Protein AF-A0A822DUZ5-F1 (afdb_monomer_lite)

Secondary structure (DSSP, 8-state):
----------STTPPPPPHHHHHHHHT-EE--TTT----EETTTHHHIIIII-TTSEEE-GGGGGT---EEEGGGHHHHHHH-HHHHHHHHHHHHHHHHHHHHHHHHHHHHHHHHHHHHHHHHHHHHHHHHHHHHHHHHHHHHHHHHHHHHHHHHHHHHHHHHHHHHHHHHHHHHHHHHHHHHHHHHHHHHHHHHHHHHHHHHHHHHT--

Radius of gyration: 66.81 Å; chains: 1; bounding box: 132×39×172 Å

pLDDT: mean 88.99, std 13.4, range [37.69, 98.69]

Sequence (210 aa):
MSICRRYIKSIKKCIPASRIITNMLDQIPVKCSTCEQTSLTRGNFNDHINKTCPNINIPCSASNIKCPWIGLRHEYETHLSTCKYEALRLVLTQLISDNEQLREVNQKLNSQHKKMNIHMQQVLAENQEFNLENQKLNLEIRKLNLDNKKLHIEKEQIYFQNQQLNDEIQEVRQENQWLILKQQQLTQMEQQIIRFNQLRNKTLSIQFMS

Structure (mmCIF, N/CA/C/O backbone):
data_AF-A0A822DUZ5-F1
#
_entry.id   AF-A0A822DUZ5-F1
#
loop_
_atom_site.group_PDB
_atom_site.id
_atom_site.type_symbol
_atom_site.label_atom_id
_atom_site.label_alt_id
_atom_site.label_comp_id
_atom_site.label_asym_id
_atom_site.label_entity_id
_atom_site.label_seq_id
_atom_site.pdbx_PDB_ins_code
_atom_site.Cartn_x
_atom_site.Cartn_y
_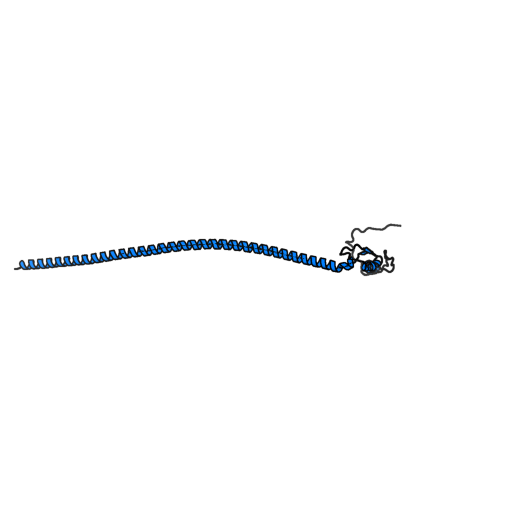atom_site.Cartn_z
_atom_site.occupancy
_atom_site.B_iso_or_equiv
_atom_site.auth_seq_id
_atom_site.auth_comp_id
_atom_site.auth_asym_id
_atom_site.auth_atom_id
_atom_site.pdbx_PDB_model_num
ATOM 1 N N . MET A 1 1 ? 74.624 -29.535 -50.197 1.00 38.22 1 MET A N 1
ATOM 2 C CA . MET A 1 1 ? 74.882 -28.491 -49.183 1.00 38.22 1 MET A CA 1
ATOM 3 C C . MET A 1 1 ? 73.709 -28.457 -48.226 1.00 38.22 1 MET A C 1
ATOM 5 O O . MET A 1 1 ? 72.565 -28.448 -48.659 1.00 38.22 1 MET A O 1
ATOM 9 N N . SER A 1 2 ? 74.021 -28.600 -46.948 1.00 37.69 2 SER A N 1
ATOM 10 C CA . SER A 1 2 ? 73.165 -29.107 -45.880 1.00 37.69 2 SER A CA 1
ATOM 11 C C . SER A 1 2 ? 72.064 -28.127 -45.470 1.00 37.69 2 SER A C 1
ATOM 13 O O . SER A 1 2 ? 72.317 -26.970 -45.148 1.00 37.69 2 SER A O 1
ATOM 15 N N . ILE A 1 3 ? 70.838 -28.644 -45.435 1.00 45.00 3 ILE A N 1
ATOM 16 C CA . ILE A 1 3 ? 69.632 -28.006 -44.909 1.00 45.00 3 ILE A CA 1
ATOM 17 C C . ILE A 1 3 ? 69.748 -27.952 -43.380 1.00 45.00 3 ILE A C 1
ATOM 19 O O . ILE A 1 3 ? 69.780 -28.992 -42.728 1.00 45.00 3 ILE A O 1
ATOM 23 N N . CYS A 1 4 ? 69.768 -26.755 -42.792 1.00 42.00 4 CYS A N 1
ATOM 24 C CA . CYS A 1 4 ? 69.575 -26.575 -41.353 1.00 42.00 4 CYS A CA 1
ATOM 25 C C . CYS A 1 4 ? 68.418 -25.601 -41.113 1.00 42.00 4 CYS A C 1
ATOM 27 O O . CYS A 1 4 ? 68.600 -24.390 -41.030 1.00 42.00 4 CYS A O 1
ATOM 29 N N . ARG A 1 5 ? 67.196 -26.136 -41.023 1.00 50.25 5 ARG A N 1
ATOM 30 C CA . ARG A 1 5 ? 66.012 -25.392 -40.577 1.00 50.25 5 ARG A CA 1
ATOM 31 C C . ARG A 1 5 ? 65.426 -26.119 -39.367 1.00 50.25 5 ARG A C 1
ATOM 33 O O . ARG A 1 5 ? 64.508 -26.923 -39.488 1.00 50.25 5 ARG A O 1
ATOM 40 N N . ARG A 1 6 ? 66.012 -25.883 -38.188 1.00 51.69 6 ARG A N 1
ATOM 41 C CA . ARG A 1 6 ? 65.479 -26.385 -36.912 1.00 51.69 6 ARG A CA 1
ATOM 42 C C . ARG A 1 6 ? 64.255 -25.552 -36.536 1.00 51.69 6 ARG A C 1
ATOM 44 O O . ARG A 1 6 ? 64.371 -24.382 -36.189 1.00 51.69 6 ARG A O 1
ATOM 51 N N . TYR A 1 7 ? 63.082 -26.161 -36.648 1.00 51.41 7 TYR A N 1
ATOM 52 C CA . TYR A 1 7 ? 61.804 -25.580 -36.253 1.00 51.41 7 TYR A CA 1
ATOM 53 C C . TYR A 1 7 ? 61.712 -25.521 -34.719 1.00 51.41 7 TYR A C 1
ATOM 55 O O . TYR A 1 7 ? 61.577 -26.554 -34.061 1.00 51.41 7 TYR A O 1
ATOM 63 N N . ILE A 1 8 ? 61.815 -24.322 -34.138 1.00 58.78 8 ILE A N 1
ATOM 64 C CA . ILE A 1 8 ? 61.647 -24.113 -32.694 1.00 58.78 8 ILE A CA 1
ATOM 65 C C . ILE A 1 8 ? 60.145 -24.097 -32.379 1.00 58.78 8 ILE A C 1
ATOM 67 O O . ILE A 1 8 ? 59.443 -23.124 -32.647 1.00 58.78 8 ILE A O 1
ATOM 71 N N . LYS A 1 9 ? 59.648 -25.192 -31.793 1.00 54.28 9 LYS A N 1
ATOM 72 C CA . LYS A 1 9 ? 58.335 -25.245 -31.139 1.00 54.28 9 LYS A CA 1
ATOM 73 C C . LYS A 1 9 ? 58.440 -24.495 -29.805 1.00 54.28 9 LYS A C 1
ATOM 75 O O . LYS A 1 9 ? 59.082 -24.994 -28.890 1.00 54.28 9 LYS A O 1
ATOM 80 N N . SER A 1 10 ? 57.762 -23.350 -29.691 1.00 51.66 10 SER A N 1
ATOM 81 C CA . SER A 1 10 ? 57.572 -22.529 -28.475 1.00 51.66 10 SER A CA 1
ATOM 82 C C . SER A 1 10 ? 58.597 -21.406 -28.229 1.00 51.66 10 SER A C 1
ATOM 84 O O . SER A 1 10 ? 59.716 -21.627 -27.783 1.00 51.66 10 SER A O 1
ATOM 86 N N . ILE A 1 11 ? 58.144 -20.163 -28.443 1.00 58.66 11 ILE A N 1
ATOM 87 C CA . ILE A 1 11 ? 58.872 -18.891 -28.235 1.00 58.66 11 ILE A CA 1
ATOM 88 C C . ILE A 1 11 ? 58.918 -18.483 -26.738 1.00 58.66 11 ILE A C 1
ATOM 90 O O . ILE A 1 11 ? 59.596 -17.535 -26.356 1.00 58.66 11 ILE A O 1
ATOM 94 N N . LYS A 1 12 ? 58.245 -19.221 -25.840 1.00 58.31 12 LYS A N 1
ATOM 95 C CA . LYS A 1 12 ? 58.036 -18.838 -24.424 1.00 58.31 12 LYS A CA 1
ATOM 96 C C . LYS A 1 12 ? 59.290 -18.877 -23.519 1.00 58.31 12 LYS A C 1
ATOM 98 O O . LYS A 1 12 ? 59.162 -18.643 -22.323 1.00 58.31 12 LYS A O 1
ATOM 103 N N . LYS A 1 13 ? 60.486 -19.173 -24.046 1.00 60.03 13 LYS A N 1
ATOM 104 C CA . LYS A 1 13 ? 61.757 -19.264 -23.287 1.00 60.03 13 LYS A CA 1
ATOM 105 C C . LYS A 1 13 ? 62.919 -18.466 -23.910 1.00 60.03 13 LYS A C 1
ATOM 107 O O . LYS A 1 13 ? 64.078 -18.824 -23.729 1.00 60.03 13 LYS A O 1
ATOM 112 N N . CYS A 1 14 ? 62.642 -17.396 -24.653 1.00 59.53 14 CYS A N 1
ATOM 113 C CA . CYS A 1 14 ? 63.696 -16.531 -25.193 1.00 59.53 14 CYS A CA 1
ATOM 114 C C . CYS A 1 14 ? 63.940 -15.322 -24.276 1.00 59.53 14 CYS A C 1
ATOM 116 O O . CYS A 1 14 ? 63.010 -14.577 -23.974 1.00 59.53 14 CYS A O 1
ATOM 118 N N . ILE A 1 15 ? 65.190 -15.121 -23.850 1.00 66.94 15 ILE A N 1
ATOM 119 C CA . ILE A 1 15 ? 65.638 -13.891 -23.177 1.00 66.94 15 ILE A CA 1
ATOM 120 C C . ILE A 1 15 ? 65.748 -12.792 -24.254 1.00 66.94 15 ILE A C 1
ATOM 122 O O . ILE A 1 15 ? 66.268 -13.089 -25.335 1.00 66.94 15 ILE A O 1
ATOM 126 N N . PRO A 1 16 ? 65.267 -11.554 -24.018 1.00 68.62 16 PRO A N 1
ATOM 127 C CA . PRO A 1 16 ? 65.395 -10.468 -24.987 1.00 68.62 16 PRO A CA 1
ATOM 128 C C . PRO A 1 16 ? 66.862 -10.241 -25.363 1.00 68.62 16 PRO A C 1
ATOM 130 O O . PRO A 1 16 ? 67.727 -10.182 -24.489 1.00 68.62 16 PRO A O 1
ATOM 133 N N . ALA A 1 17 ? 67.144 -10.118 -26.661 1.00 68.94 17 ALA A N 1
ATOM 134 C CA . ALA A 1 17 ? 68.487 -9.807 -27.135 1.00 68.94 17 ALA A CA 1
ATOM 135 C C . ALA A 1 17 ? 68.976 -8.475 -26.537 1.00 68.94 17 ALA A C 1
ATOM 137 O O . ALA A 1 17 ? 68.183 -7.564 -26.278 1.00 68.94 17 ALA A O 1
ATOM 138 N N . SER A 1 18 ? 70.288 -8.359 -26.306 1.00 81.00 18 SER A N 1
ATOM 139 C CA . SER A 1 18 ? 70.873 -7.117 -25.794 1.00 81.00 18 SER A CA 1
ATOM 140 C C . SER A 1 18 ? 70.577 -5.952 -26.747 1.00 81.00 18 SER A C 1
ATOM 142 O O . SER A 1 18 ? 70.484 -6.145 -27.959 1.00 81.00 18 SER A O 1
ATOM 144 N N . ARG A 1 19 ? 70.459 -4.724 -26.218 1.00 76.50 19 ARG A N 1
ATOM 145 C CA . ARG A 1 19 ? 70.153 -3.525 -27.027 1.00 76.50 19 ARG A CA 1
ATOM 146 C C . ARG A 1 19 ? 71.103 -3.350 -28.215 1.00 76.50 19 ARG A C 1
ATOM 148 O O . ARG A 1 19 ? 70.670 -2.928 -29.276 1.00 76.50 19 ARG A O 1
ATOM 155 N N . ILE A 1 20 ? 72.373 -3.717 -28.049 1.00 79.19 20 ILE A N 1
ATOM 156 C CA . ILE A 1 20 ? 73.382 -3.654 -29.112 1.00 79.19 20 ILE A CA 1
ATOM 157 C C . ILE A 1 20 ? 73.031 -4.630 -30.241 1.00 79.19 20 ILE A C 1
ATOM 159 O O . ILE A 1 20 ? 73.032 -4.239 -31.403 1.00 79.19 20 ILE A O 1
ATOM 163 N N . ILE A 1 21 ? 72.665 -5.871 -29.904 1.00 79.81 21 ILE A N 1
ATOM 164 C CA . ILE A 1 21 ? 72.265 -6.885 -30.886 1.00 79.81 21 ILE A CA 1
ATOM 165 C C . ILE A 1 21 ? 70.955 -6.475 -31.569 1.00 79.81 21 ILE A C 1
ATOM 167 O O . ILE A 1 21 ? 70.864 -6.560 -32.787 1.00 79.81 21 ILE A O 1
ATOM 171 N N . THR A 1 22 ? 69.964 -5.975 -30.828 1.00 79.06 22 THR A N 1
ATOM 172 C CA . THR A 1 22 ? 68.702 -5.483 -31.408 1.00 79.06 22 THR A CA 1
ATOM 173 C C . THR A 1 22 ? 68.943 -4.324 -32.375 1.00 79.06 22 THR A C 1
ATOM 175 O O . THR A 1 22 ? 68.479 -4.386 -33.506 1.00 79.06 22 THR A O 1
ATOM 178 N N . ASN A 1 23 ? 69.766 -3.341 -31.998 1.00 81.00 23 ASN A N 1
ATOM 179 C CA . ASN A 1 23 ? 70.109 -2.217 -32.871 1.00 81.00 23 ASN A CA 1
ATOM 180 C C . ASN A 1 23 ? 70.868 -2.668 -34.129 1.00 81.00 23 ASN A C 1
ATOM 182 O O . ASN A 1 23 ? 70.588 -2.176 -35.217 1.00 81.00 23 ASN A O 1
ATOM 186 N N . MET A 1 24 ? 71.801 -3.620 -34.009 1.00 81.81 24 MET A N 1
ATOM 187 C CA . MET A 1 24 ? 72.494 -4.197 -35.170 1.00 81.81 24 MET A CA 1
ATOM 188 C C . MET A 1 24 ? 71.526 -4.934 -36.100 1.00 81.81 24 MET A C 1
ATOM 190 O O . MET A 1 24 ? 71.628 -4.810 -37.318 1.00 81.81 24 MET A O 1
ATOM 194 N N . LEU A 1 25 ? 70.567 -5.676 -35.538 1.00 81.62 25 LEU A N 1
ATOM 195 C CA . LEU A 1 25 ? 69.535 -6.359 -36.315 1.00 81.62 25 LEU A CA 1
ATOM 196 C C . LEU A 1 25 ? 68.569 -5.372 -36.979 1.00 81.62 25 LEU A C 1
ATOM 198 O O . LEU A 1 25 ? 68.125 -5.623 -38.096 1.00 81.62 25 LEU A O 1
ATOM 202 N N . ASP A 1 26 ? 68.239 -4.265 -36.321 1.00 85.62 26 ASP A N 1
ATOM 203 C CA . ASP A 1 26 ? 67.278 -3.285 -36.825 1.00 85.62 26 ASP A CA 1
ATOM 204 C C . ASP A 1 26 ? 67.813 -2.480 -38.008 1.00 85.62 26 ASP A C 1
ATOM 206 O O . ASP A 1 26 ? 67.007 -2.039 -38.821 1.00 85.62 26 ASP A O 1
ATOM 210 N N . GLN A 1 27 ? 69.137 -2.367 -38.159 1.00 84.50 27 GLN A N 1
ATOM 211 C CA . GLN A 1 27 ? 69.798 -1.735 -39.309 1.00 84.50 27 GLN A CA 1
ATOM 212 C C . GLN A 1 27 ? 69.964 -2.666 -40.520 1.00 84.50 27 GLN A C 1
ATOM 214 O O . GLN A 1 27 ? 70.469 -2.237 -41.557 1.00 84.50 27 GLN A O 1
ATOM 219 N N . ILE A 1 28 ? 69.547 -3.935 -40.423 1.00 87.06 28 ILE A N 1
ATOM 220 C CA . ILE A 1 28 ? 69.626 -4.867 -41.553 1.00 87.06 28 ILE A CA 1
ATOM 221 C C . ILE A 1 28 ? 68.724 -4.358 -42.685 1.00 87.06 28 ILE A C 1
ATOM 223 O O . ILE A 1 28 ? 67.523 -4.179 -42.453 1.00 87.06 28 ILE A O 1
ATOM 227 N N . PRO A 1 29 ? 69.259 -4.161 -43.904 1.00 85.12 29 PRO A N 1
ATOM 228 C CA . PRO A 1 29 ? 68.455 -3.768 -45.047 1.00 85.12 29 PRO A CA 1
ATOM 229 C C . PRO A 1 29 ? 67.520 -4.911 -45.451 1.00 85.12 29 PRO A C 1
ATOM 231 O O . PRO A 1 29 ? 67.923 -6.070 -45.575 1.00 85.12 29 PRO A O 1
ATOM 234 N N . VAL A 1 30 ? 66.255 -4.575 -45.663 1.00 87.75 30 VAL A N 1
ATOM 235 C CA . VAL A 1 30 ? 65.201 -5.480 -46.107 1.00 87.75 30 VAL A CA 1
ATOM 236 C C . VAL A 1 30 ? 64.484 -4.866 -47.303 1.00 87.75 30 VAL A C 1
ATOM 238 O O . VAL A 1 30 ? 64.375 -3.649 -47.432 1.00 87.75 30 VAL A O 1
ATOM 241 N N . LYS A 1 31 ? 63.970 -5.719 -48.187 1.00 86.00 31 LYS A N 1
ATOM 242 C CA . LYS A 1 31 ? 63.128 -5.289 -49.305 1.00 86.00 31 LYS A CA 1
ATOM 243 C C . LYS A 1 31 ? 61.655 -5.488 -48.973 1.00 86.00 31 LYS A C 1
ATOM 245 O O . LYS A 1 31 ? 61.281 -6.522 -48.414 1.00 86.00 31 LYS A O 1
ATOM 250 N N . CYS A 1 32 ? 60.809 -4.533 -49.343 1.00 87.25 32 CYS A N 1
ATOM 251 C CA . CYS A 1 32 ? 59.368 -4.739 -49.300 1.00 87.25 32 CYS A CA 1
ATOM 252 C C . CYS A 1 32 ? 58.969 -5.778 -50.347 1.00 87.25 32 CYS A C 1
ATOM 254 O O . CYS A 1 32 ? 59.313 -5.647 -51.516 1.00 87.25 32 CYS A O 1
ATOM 256 N N . SER A 1 33 ? 58.230 -6.810 -49.939 1.00 84.44 33 SER A N 1
ATOM 257 C CA . SER A 1 33 ? 57.741 -7.832 -50.880 1.00 84.44 33 SER A CA 1
ATOM 258 C C . SER A 1 33 ? 56.551 -7.351 -51.714 1.00 84.44 33 SER A C 1
ATOM 260 O O . SER A 1 33 ? 56.164 -8.024 -52.659 1.00 84.44 33 SER A O 1
ATOM 262 N N . THR A 1 34 ? 55.970 -6.203 -51.360 1.00 84.94 34 THR A N 1
ATOM 263 C CA . THR A 1 34 ? 54.717 -5.703 -51.938 1.00 84.94 34 THR A CA 1
ATOM 264 C C . THR A 1 34 ? 54.930 -4.482 -52.839 1.00 84.94 34 THR A C 1
ATOM 266 O O . THR A 1 34 ? 54.273 -4.355 -53.867 1.00 84.94 34 THR A O 1
ATOM 269 N N . CYS A 1 35 ? 55.847 -3.575 -52.481 1.00 85.31 35 CYS A N 1
ATOM 270 C CA . CYS A 1 35 ? 56.193 -2.397 -53.294 1.00 85.31 35 CYS A CA 1
ATOM 271 C C . CYS A 1 35 ? 57.648 -2.376 -53.781 1.00 85.31 35 CYS A C 1
ATOM 273 O O . CYS A 1 35 ? 58.091 -1.366 -54.313 1.00 85.31 35 CYS A O 1
ATOM 275 N N . GLU A 1 36 ? 58.400 -3.456 -53.544 1.00 84.50 36 GLU A N 1
ATOM 276 C CA . GLU A 1 36 ? 59.791 -3.647 -53.988 1.00 84.50 36 GLU A CA 1
ATOM 277 C C . GLU A 1 3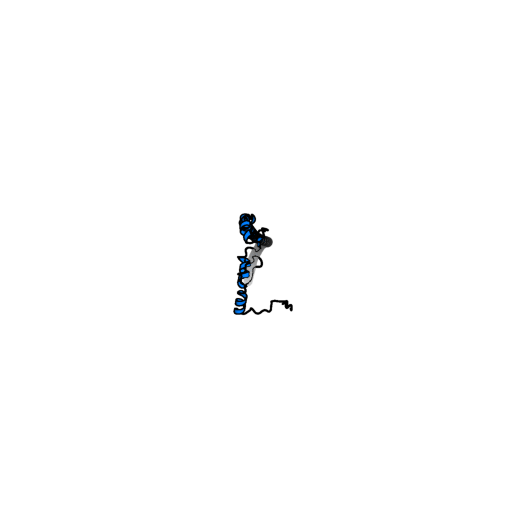6 ? 60.811 -2.607 -53.485 1.00 84.50 36 GLU A C 1
ATOM 279 O O . GLU A 1 36 ? 61.983 -2.656 -53.849 1.00 84.50 36 GLU A O 1
ATOM 284 N N . GLN A 1 37 ? 60.416 -1.713 -52.572 1.00 83.81 37 GLN A N 1
ATOM 285 C CA . GLN A 1 37 ? 61.310 -0.730 -51.964 1.00 83.81 37 GLN A CA 1
ATOM 286 C C . GLN A 1 37 ? 62.452 -1.418 -51.198 1.00 83.81 37 GLN A C 1
ATOM 288 O O . GLN A 1 37 ? 62.212 -2.207 -50.282 1.00 83.81 37 GLN A O 1
ATOM 293 N N . THR A 1 38 ? 63.695 -1.101 -51.560 1.00 79.44 38 THR A N 1
ATOM 294 C CA . THR A 1 38 ? 64.924 -1.732 -51.038 1.00 79.44 38 THR A CA 1
ATOM 295 C C . THR A 1 38 ? 65.618 -0.935 -49.932 1.00 79.44 38 THR A C 1
ATOM 297 O O . THR A 1 38 ? 66.512 -1.455 -49.272 1.00 79.44 38 THR A O 1
ATOM 300 N N . SER A 1 39 ? 65.198 0.309 -49.694 1.00 78.06 39 SER A N 1
ATOM 301 C CA . SER A 1 39 ? 65.768 1.229 -48.698 1.00 78.06 39 SER A CA 1
ATOM 302 C C . SER A 1 39 ? 65.160 1.090 -47.295 1.00 78.06 39 SER A C 1
ATOM 304 O O . SER A 1 39 ? 65.194 2.032 -46.505 1.00 78.06 39 SER A O 1
ATOM 306 N N . LEU A 1 40 ? 64.572 -0.065 -46.974 1.00 83.94 40 LEU A N 1
ATOM 307 C CA . LEU A 1 40 ? 63.960 -0.306 -45.670 1.00 83.94 40 LEU A CA 1
ATOM 308 C C . LEU A 1 40 ? 64.949 -1.006 -44.752 1.00 83.94 40 LEU A C 1
ATOM 310 O O . LEU A 1 40 ? 65.675 -1.903 -45.165 1.00 83.94 40 LEU A O 1
ATOM 314 N N . THR A 1 41 ? 64.943 -0.630 -43.483 1.00 87.69 41 THR A N 1
ATOM 315 C CA . THR A 1 41 ? 65.651 -1.367 -42.442 1.00 87.69 41 THR A CA 1
ATOM 316 C C . THR A 1 41 ? 64.666 -2.272 -41.711 1.00 87.69 41 THR A C 1
ATOM 318 O O . THR A 1 41 ? 63.461 -2.002 -41.678 1.00 87.69 41 THR A O 1
ATOM 321 N N . ARG A 1 42 ? 65.151 -3.367 -41.123 1.00 85.88 42 ARG A N 1
ATOM 322 C CA . ARG A 1 42 ? 64.316 -4.317 -40.375 1.00 85.88 42 ARG A CA 1
ATOM 323 C C . ARG A 1 42 ? 63.494 -3.628 -39.280 1.00 85.88 42 ARG A C 1
ATOM 325 O O . ARG A 1 42 ? 62.331 -3.986 -39.111 1.00 85.88 42 ARG A O 1
ATOM 332 N N . GLY A 1 43 ? 64.061 -2.632 -38.595 1.00 83.69 43 GLY A N 1
ATOM 333 C CA . GLY A 1 43 ? 63.350 -1.851 -37.576 1.00 83.69 43 GLY A CA 1
ATOM 334 C C . GLY A 1 43 ? 62.188 -1.027 -38.148 1.00 83.69 43 GLY A C 1
ATOM 335 O O . GLY A 1 43 ? 61.105 -0.999 -37.570 1.00 83.69 43 GLY A O 1
ATOM 336 N N . ASN A 1 44 ? 62.369 -0.438 -39.335 1.00 84.94 44 ASN A N 1
ATOM 337 C CA . ASN A 1 44 ? 61.371 0.430 -39.977 1.00 84.94 44 ASN A CA 1
ATOM 338 C C . ASN A 1 44 ? 60.380 -0.324 -40.876 1.00 84.94 44 ASN A C 1
ATOM 340 O O . ASN A 1 44 ? 59.424 0.262 -41.387 1.00 84.94 44 ASN A O 1
ATOM 344 N N . PHE A 1 45 ? 60.583 -1.625 -41.086 1.00 86.12 45 PHE A N 1
ATOM 345 C CA . PHE A 1 45 ? 59.756 -2.431 -41.980 1.00 86.12 45 PHE A CA 1
ATOM 346 C C . PHE A 1 45 ? 58.286 -2.466 -41.549 1.00 86.12 45 PHE A C 1
ATOM 348 O O . PHE A 1 45 ? 57.391 -2.297 -42.375 1.00 86.12 45 PHE A O 1
ATOM 355 N N . ASN A 1 46 ? 58.022 -2.644 -40.252 1.00 86.06 46 ASN A N 1
ATOM 356 C CA . ASN A 1 46 ? 56.652 -2.715 -39.746 1.00 86.06 46 ASN A CA 1
ATOM 357 C C . ASN A 1 46 ? 55.926 -1.367 -39.859 1.00 86.06 46 ASN A C 1
ATOM 359 O O . ASN A 1 46 ? 54.738 -1.326 -40.175 1.00 86.06 46 ASN A O 1
ATOM 363 N N . ASP A 1 47 ? 56.640 -0.264 -39.643 1.00 87.19 47 ASP A N 1
ATOM 364 C CA . ASP A 1 47 ? 56.084 1.070 -39.850 1.00 87.19 47 ASP A CA 1
ATOM 365 C C . ASP A 1 47 ? 55.802 1.329 -41.328 1.00 87.19 47 ASP A C 1
ATOM 367 O O . ASP A 1 47 ? 54.713 1.794 -41.658 1.00 87.19 47 ASP A O 1
ATOM 371 N N . HIS A 1 48 ? 56.712 0.941 -42.225 1.00 88.75 48 HIS A N 1
ATOM 372 C CA . HIS A 1 48 ? 56.470 1.018 -43.661 1.00 88.75 48 HIS A CA 1
ATOM 373 C C . HIS A 1 48 ? 55.194 0.263 -44.048 1.00 88.75 48 HIS A C 1
ATOM 375 O O . HIS A 1 48 ? 54.295 0.857 -44.631 1.00 88.75 48 HIS A O 1
ATOM 381 N N . ILE A 1 49 ? 55.069 -1.014 -43.684 1.00 87.56 49 ILE A N 1
ATOM 382 C CA . ILE A 1 49 ? 53.905 -1.849 -44.016 1.00 87.56 49 ILE A CA 1
ATOM 383 C C . ILE A 1 49 ? 52.598 -1.225 -43.503 1.00 87.56 49 ILE A C 1
ATOM 385 O O . ILE A 1 49 ? 51.637 -1.086 -44.260 1.00 87.56 49 ILE A O 1
ATOM 389 N N . ASN A 1 50 ? 52.565 -0.776 -42.248 1.00 86.56 50 ASN A N 1
ATOM 390 C CA . ASN A 1 50 ? 51.321 -0.314 -41.629 1.00 86.56 50 ASN A CA 1
ATOM 391 C C . ASN A 1 50 ? 50.957 1.141 -41.960 1.00 86.56 50 ASN A C 1
ATOM 393 O O . ASN A 1 50 ? 49.771 1.481 -41.965 1.00 86.56 50 ASN A O 1
ATOM 397 N N . LYS A 1 51 ? 51.940 2.004 -42.241 1.00 86.19 51 LYS A N 1
ATOM 398 C CA . LYS A 1 51 ? 51.724 3.456 -42.367 1.00 86.19 51 LYS A CA 1
ATOM 399 C C . LYS A 1 51 ? 52.009 4.004 -43.765 1.00 86.19 51 LYS A C 1
ATOM 401 O O . LYS A 1 51 ? 51.330 4.940 -44.171 1.00 86.19 51 LYS A O 1
ATOM 406 N N . THR A 1 52 ? 52.946 3.420 -44.515 1.00 85.50 52 THR A N 1
ATOM 407 C CA . THR A 1 52 ? 53.544 4.099 -45.686 1.00 85.50 52 THR A CA 1
ATOM 408 C C . THR A 1 52 ? 53.504 3.288 -46.985 1.00 85.50 52 THR A C 1
ATOM 410 O O . THR A 1 52 ? 53.601 3.863 -48.063 1.00 85.50 52 THR A O 1
ATOM 413 N N . CYS A 1 53 ? 53.363 1.962 -46.930 1.00 89.31 53 CYS A N 1
ATOM 414 C CA . CYS A 1 53 ? 53.454 1.097 -48.103 1.00 89.31 53 CYS A CA 1
ATOM 415 C C . CYS A 1 53 ? 52.292 1.366 -49.077 1.00 89.31 53 CYS A C 1
ATOM 417 O O . CYS A 1 53 ? 51.137 1.201 -48.674 1.00 89.31 53 CYS A O 1
ATOM 419 N N . PRO A 1 54 ? 52.556 1.739 -50.345 1.00 86.88 54 PRO A N 1
ATOM 420 C CA . PRO A 1 54 ? 51.509 2.105 -51.304 1.00 86.88 54 PRO A CA 1
ATOM 421 C C . PRO A 1 54 ? 50.741 0.902 -51.867 1.00 86.88 54 PRO A C 1
ATOM 423 O O . PRO A 1 54 ? 49.590 1.047 -52.275 1.00 86.88 54 PRO A O 1
ATOM 426 N N . ASN A 1 55 ? 51.357 -0.284 -51.874 1.00 90.00 55 ASN A N 1
ATOM 427 C CA . ASN A 1 55 ? 50.809 -1.488 -52.510 1.00 90.00 55 ASN A CA 1
ATOM 428 C C . ASN A 1 55 ? 50.219 -2.483 -51.506 1.00 90.00 55 ASN A C 1
ATOM 430 O O . ASN A 1 55 ? 49.946 -3.626 -51.855 1.00 90.00 55 ASN A O 1
ATOM 434 N N . ILE A 1 56 ? 50.054 -2.090 -50.244 1.00 91.06 56 ILE A N 1
ATOM 435 C CA . ILE A 1 56 ? 49.404 -2.960 -49.269 1.00 91.06 56 ILE A CA 1
ATOM 436 C C . ILE A 1 56 ? 47.889 -2.823 -49.347 1.00 91.06 56 ILE A C 1
ATOM 438 O O . ILE A 1 56 ? 47.374 -1.710 -49.466 1.00 91.06 56 ILE A O 1
ATOM 442 N N . ASN A 1 57 ? 47.190 -3.952 -49.233 1.00 92.25 57 ASN A N 1
ATOM 443 C CA . ASN A 1 57 ? 45.741 -3.961 -49.123 1.00 92.25 57 ASN A CA 1
ATOM 444 C C . ASN A 1 57 ? 45.315 -3.421 -47.757 1.00 92.25 57 ASN A C 1
ATOM 446 O O . ASN A 1 57 ? 45.665 -3.997 -46.724 1.00 92.25 57 ASN A O 1
ATOM 450 N N . ILE A 1 58 ? 44.539 -2.340 -47.759 1.00 93.00 58 ILE A N 1
ATOM 451 C CA . ILE A 1 58 ? 43.921 -1.765 -46.567 1.00 93.00 58 ILE A CA 1
ATOM 452 C C . ILE A 1 58 ? 42.394 -1.803 -46.693 1.00 93.00 58 ILE A C 1
ATOM 454 O O . ILE A 1 58 ? 41.860 -1.635 -47.792 1.00 93.00 58 ILE A O 1
ATOM 458 N N . PRO A 1 59 ? 41.665 -2.044 -45.591 1.00 93.38 59 PRO A N 1
ATOM 459 C CA . PRO A 1 59 ? 40.219 -1.902 -45.588 1.00 93.38 59 PRO A CA 1
ATOM 460 C C . PRO A 1 59 ? 39.825 -0.422 -45.633 1.00 93.38 59 PRO A C 1
ATOM 462 O O . PRO A 1 59 ? 40.565 0.450 -45.175 1.0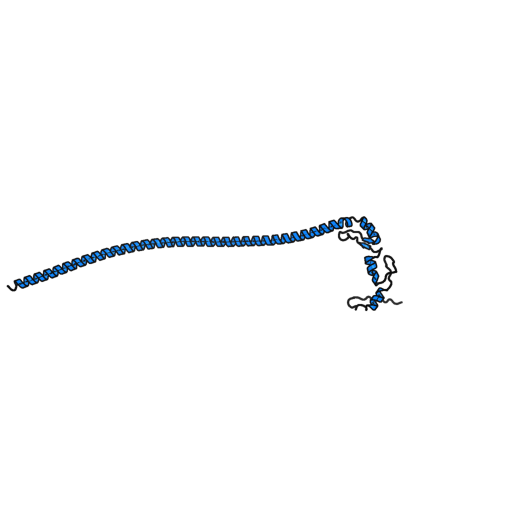0 93.38 59 PRO A O 1
ATOM 465 N N . CYS A 1 60 ? 38.616 -0.146 -46.119 1.00 93.19 60 CYS A N 1
ATOM 466 C CA . CYS A 1 60 ? 38.015 1.181 -46.013 1.00 93.19 60 CYS A CA 1
ATOM 467 C C . CYS A 1 60 ? 37.920 1.635 -44.540 1.00 93.19 60 CYS A C 1
ATOM 469 O O . CYS A 1 60 ? 37.646 0.815 -43.653 1.00 93.19 60 CYS A O 1
ATOM 471 N N . SER A 1 61 ? 38.044 2.942 -44.270 1.00 89.19 61 SER A N 1
ATOM 472 C CA . SER A 1 61 ? 37.710 3.533 -42.965 1.00 89.19 61 SER A CA 1
ATOM 473 C C . SER A 1 61 ? 36.330 3.073 -42.504 1.00 89.19 61 SER A C 1
ATOM 475 O O . SER A 1 61 ? 36.190 2.603 -41.374 1.00 89.19 61 SER A O 1
ATOM 477 N N . ALA A 1 62 ? 35.324 3.142 -43.379 1.00 89.94 62 ALA A N 1
ATOM 478 C CA . ALA A 1 62 ? 33.939 2.735 -43.133 1.00 89.94 62 ALA A CA 1
ATOM 479 C C . ALA A 1 62 ? 33.716 1.205 -43.058 1.00 89.94 62 ALA A C 1
ATOM 481 O O . ALA A 1 62 ? 32.583 0.725 -43.122 1.00 89.94 62 ALA A O 1
ATOM 482 N N . SER A 1 63 ? 34.769 0.399 -42.907 1.00 89.81 63 SER A N 1
ATOM 483 C CA . SER A 1 63 ? 34.649 -1.051 -42.676 1.00 89.81 63 SER A CA 1
ATOM 484 C C . SER A 1 63 ? 33.878 -1.395 -41.392 1.00 89.81 63 SER A C 1
ATOM 486 O O . SER A 1 63 ? 33.182 -2.411 -41.343 1.00 89.81 63 SER A O 1
ATOM 488 N N . ASN A 1 64 ? 33.909 -0.522 -40.376 1.00 85.19 64 ASN A N 1
ATOM 489 C CA . ASN A 1 64 ? 33.129 -0.668 -39.140 1.00 85.19 64 ASN A CA 1
ATOM 490 C C . ASN A 1 64 ? 31.608 -0.659 -39.385 1.00 85.19 64 ASN A C 1
ATOM 492 O O . ASN A 1 64 ? 30.874 -1.350 -38.685 1.00 85.19 64 ASN A O 1
ATOM 496 N N . ILE A 1 65 ? 31.150 0.050 -40.420 1.00 87.00 65 ILE A N 1
ATOM 497 C CA . ILE A 1 65 ? 29.756 0.046 -40.891 1.00 87.00 65 ILE A CA 1
ATOM 498 C C . ILE A 1 65 ? 29.569 -0.830 -42.139 1.00 87.00 65 ILE A C 1
ATOM 500 O O . ILE A 1 65 ? 28.641 -0.634 -42.919 1.00 87.00 65 ILE A O 1
ATOM 504 N N . LYS A 1 66 ? 30.443 -1.833 -42.299 1.00 87.75 66 LYS A N 1
ATOM 505 C CA . LYS A 1 66 ? 30.366 -2.892 -43.315 1.00 87.75 66 LYS A CA 1
ATOM 506 C C . LYS A 1 66 ? 30.594 -2.435 -44.761 1.00 87.75 66 LYS A C 1
ATOM 508 O O . LYS A 1 66 ? 30.093 -3.080 -45.679 1.00 87.75 66 LYS A O 1
ATOM 513 N N . CYS A 1 67 ? 31.402 -1.394 -44.988 1.00 92.31 67 CYS A N 1
ATOM 514 C CA . CYS A 1 67 ? 31.953 -1.158 -46.325 1.00 92.31 67 CYS A CA 1
ATOM 515 C C . CYS A 1 67 ? 32.787 -2.383 -46.764 1.00 92.31 67 CYS A C 1
ATOM 517 O O . CYS A 1 67 ? 33.702 -2.769 -46.030 1.00 92.31 67 CYS A O 1
ATOM 519 N N . PRO A 1 68 ? 32.506 -2.999 -47.928 1.00 92.44 68 PRO A N 1
ATOM 520 C CA . PRO A 1 68 ? 33.194 -4.214 -48.368 1.00 92.44 68 PRO A CA 1
ATOM 521 C C . PRO A 1 68 ? 34.557 -3.946 -49.026 1.00 92.44 68 PRO A C 1
ATOM 523 O O . PRO A 1 68 ? 35.255 -4.895 -49.376 1.00 92.44 68 PRO A O 1
ATOM 526 N N . TRP A 1 69 ? 34.930 -2.681 -49.246 1.00 95.19 69 TRP A N 1
ATOM 527 C CA . TRP A 1 69 ? 36.131 -2.335 -50.001 1.00 95.19 69 TRP A CA 1
ATOM 528 C C . TRP A 1 69 ? 37.413 -2.662 -49.226 1.00 95.19 69 TRP A C 1
ATOM 530 O O . TRP A 1 69 ? 37.611 -2.223 -48.087 1.00 95.19 69 TRP A O 1
ATOM 540 N N . ILE A 1 70 ? 38.282 -3.423 -49.890 1.00 93.94 70 ILE A N 1
ATOM 541 C CA . ILE A 1 70 ? 39.651 -3.744 -49.495 1.00 93.94 70 ILE A CA 1
ATOM 542 C C . ILE A 1 70 ? 40.485 -3.603 -50.769 1.00 93.94 70 ILE A C 1
ATOM 544 O O . ILE A 1 70 ? 40.246 -4.329 -51.733 1.00 93.94 70 ILE A O 1
ATOM 548 N N . GLY A 1 71 ? 41.433 -2.674 -50.782 1.00 92.94 71 GLY A N 1
ATOM 549 C CA . GLY A 1 71 ? 42.224 -2.359 -51.973 1.00 92.94 71 GLY A CA 1
ATOM 550 C C . GLY A 1 71 ? 43.578 -1.765 -51.620 1.00 92.94 71 GLY A C 1
ATOM 551 O O . GLY A 1 71 ? 43.908 -1.623 -50.439 1.00 92.94 71 GLY A O 1
ATOM 552 N N . LEU A 1 72 ? 44.379 -1.442 -52.633 1.00 92.69 72 LEU A N 1
ATOM 553 C CA . LEU A 1 72 ? 45.737 -0.943 -52.429 1.00 92.69 72 LEU A CA 1
ATOM 554 C C . LEU A 1 72 ? 45.693 0.446 -51.779 1.00 92.69 72 LEU A C 1
ATOM 556 O O . LEU A 1 72 ? 44.818 1.259 -52.074 1.00 92.69 72 LEU A O 1
ATOM 560 N N . ARG A 1 73 ? 46.656 0.756 -50.903 1.00 92.06 73 ARG A N 1
ATOM 561 C CA . ARG A 1 73 ? 46.695 2.047 -50.193 1.00 92.06 73 ARG A CA 1
ATOM 562 C C . ARG A 1 73 ? 46.644 3.252 -51.133 1.00 92.06 73 ARG A C 1
ATOM 564 O O . ARG A 1 73 ? 46.007 4.239 -50.791 1.00 92.06 73 ARG A O 1
ATOM 571 N N . HIS A 1 74 ? 47.297 3.202 -52.289 1.00 90.81 74 HIS A N 1
ATOM 572 C CA . HIS A 1 74 ? 47.270 4.325 -53.232 1.00 90.81 74 HIS A CA 1
ATOM 573 C C . HIS A 1 74 ? 45.903 4.518 -53.923 1.00 90.81 74 HIS A C 1
ATOM 575 O O . HIS A 1 74 ? 45.603 5.617 -54.371 1.00 90.81 74 HIS A O 1
ATOM 581 N N . GLU A 1 75 ? 45.052 3.488 -53.967 1.00 92.62 75 GLU A N 1
ATOM 582 C CA . GLU A 1 75 ? 43.672 3.555 -54.482 1.00 92.62 75 GLU A CA 1
ATOM 583 C C . GLU A 1 75 ? 42.668 3.987 -53.398 1.00 92.62 75 GLU A C 1
ATOM 585 O O . GLU A 1 75 ? 41.472 4.138 -53.644 1.00 92.62 75 GLU A O 1
ATOM 590 N N . TYR A 1 76 ? 43.132 4.169 -52.163 1.00 92.75 76 TYR A N 1
ATOM 591 C CA . TYR A 1 76 ? 42.268 4.495 -51.037 1.00 92.75 76 TYR A CA 1
ATOM 592 C C . TYR A 1 76 ? 41.608 5.866 -51.179 1.00 92.75 76 TYR A C 1
ATOM 594 O O . TYR A 1 76 ? 40.422 6.009 -50.898 1.00 92.75 76 TYR A O 1
ATOM 602 N N . GLU A 1 77 ? 42.347 6.872 -51.647 1.00 91.12 77 GLU A N 1
ATOM 603 C CA . GLU A 1 77 ? 41.832 8.237 -51.784 1.00 91.12 77 GLU A CA 1
ATOM 604 C C . GLU A 1 77 ? 40.763 8.339 -52.884 1.00 91.12 77 GLU A C 1
ATOM 606 O O . GLU A 1 77 ? 39.716 8.963 -52.691 1.00 91.12 77 GLU A O 1
ATOM 611 N N . THR A 1 78 ? 40.960 7.635 -54.003 1.00 93.00 78 THR A N 1
ATOM 612 C CA . THR A 1 78 ? 39.967 7.561 -55.086 1.00 93.00 78 THR A CA 1
ATOM 613 C C . THR A 1 78 ? 38.709 6.836 -54.611 1.00 93.00 78 THR A C 1
ATOM 615 O O . THR A 1 78 ? 37.592 7.304 -54.856 1.00 93.00 78 THR A O 1
ATOM 618 N N . HIS A 1 79 ? 38.866 5.752 -53.846 1.00 93.81 79 HIS A N 1
ATOM 619 C CA . HIS A 1 79 ? 37.749 5.078 -53.199 1.00 93.81 79 HIS A CA 1
ATOM 620 C C . HIS A 1 79 ? 37.000 6.000 -52.227 1.00 93.81 79 HIS A C 1
ATOM 622 O O . HIS A 1 79 ? 35.778 6.087 -52.318 1.00 93.81 79 HIS A O 1
ATOM 628 N N . LEU A 1 80 ? 37.690 6.719 -51.333 1.00 91.69 80 LEU A N 1
ATOM 629 C CA . LEU A 1 80 ? 37.054 7.606 -50.349 1.00 91.69 80 LEU A CA 1
ATOM 630 C C . LEU A 1 80 ? 36.147 8.654 -51.002 1.00 91.69 80 LEU A C 1
ATOM 632 O O . LEU A 1 80 ? 35.045 8.886 -50.510 1.00 91.69 80 LEU A O 1
ATOM 636 N N . SER A 1 81 ? 36.559 9.219 -52.141 1.00 90.06 81 SER A N 1
ATOM 637 C CA . SER A 1 81 ? 35.763 10.211 -52.879 1.00 90.06 81 SER A CA 1
ATOM 638 C C . SER A 1 81 ? 34.437 9.663 -53.436 1.00 90.06 81 SER A C 1
ATOM 640 O O . SER A 1 81 ? 33.483 10.413 -53.634 1.00 90.06 81 SER A O 1
ATOM 642 N N . THR A 1 82 ? 34.350 8.347 -53.656 1.00 92.00 82 THR A N 1
ATOM 643 C CA . THR A 1 82 ? 33.170 7.654 -54.210 1.00 92.00 82 THR A CA 1
ATOM 644 C C . THR A 1 82 ? 32.473 6.747 -53.190 1.00 92.00 82 THR A C 1
ATOM 646 O O . THR A 1 82 ? 31.425 6.155 -53.474 1.00 92.00 82 THR A O 1
ATOM 649 N N . CYS A 1 83 ? 33.026 6.630 -51.980 1.00 92.19 83 CYS A N 1
ATOM 650 C CA . CYS A 1 83 ? 32.553 5.709 -50.962 1.00 92.19 83 CYS A CA 1
ATOM 651 C C . CYS A 1 83 ? 31.262 6.219 -50.313 1.00 92.19 83 CYS A C 1
ATOM 653 O O . CYS A 1 83 ? 31.267 7.069 -49.423 1.00 92.19 83 CYS A O 1
ATOM 655 N N . LYS A 1 84 ? 30.133 5.612 -50.695 1.00 90.38 84 LYS A N 1
ATOM 656 C CA . LYS A 1 84 ? 28.814 5.894 -50.098 1.00 90.38 84 LYS A CA 1
ATOM 657 C C . LYS A 1 84 ? 28.777 5.638 -48.588 1.00 90.38 84 LYS A C 1
ATOM 659 O O . LYS A 1 84 ? 28.049 6.311 -47.868 1.00 90.38 84 LYS A O 1
ATOM 664 N N . TYR A 1 85 ? 29.555 4.668 -48.110 1.00 90.44 85 TYR A N 1
ATOM 665 C CA . TYR A 1 85 ? 29.606 4.321 -46.691 1.00 90.44 85 TYR A CA 1
ATOM 666 C C . TYR A 1 85 ? 30.326 5.391 -45.875 1.00 90.44 85 TYR A C 1
ATOM 668 O O . TYR A 1 85 ? 29.879 5.697 -44.777 1.00 90.44 85 TYR A O 1
ATOM 676 N N . GLU A 1 86 ? 31.380 6.011 -46.407 1.00 87.88 86 GLU A N 1
ATOM 677 C CA . GLU A 1 86 ? 32.080 7.083 -45.695 1.00 87.88 86 GLU A CA 1
ATOM 678 C C . GLU A 1 86 ? 31.162 8.295 -45.481 1.00 87.88 86 GLU A C 1
ATOM 680 O O . GLU A 1 86 ? 31.080 8.811 -44.369 1.00 87.88 86 GLU A O 1
ATOM 685 N N . ALA A 1 87 ? 30.362 8.658 -46.490 1.00 86.31 87 ALA A N 1
ATOM 686 C CA . ALA A 1 87 ? 29.352 9.710 -46.360 1.00 86.31 87 ALA A CA 1
ATOM 687 C C . ALA A 1 87 ? 28.290 9.399 -45.282 1.00 86.31 87 ALA A C 1
ATOM 689 O O . ALA A 1 87 ? 27.829 10.296 -44.579 1.00 86.31 87 ALA A O 1
ATOM 690 N N . LEU A 1 88 ? 27.912 8.126 -45.121 1.00 88.06 88 LEU A N 1
ATOM 691 C CA . LEU A 1 88 ? 26.917 7.684 -44.133 1.00 88.06 88 LEU A CA 1
ATOM 692 C C . LEU A 1 88 ? 27.504 7.429 -42.739 1.00 88.06 88 LEU A C 1
ATOM 694 O O . LEU A 1 88 ? 26.750 7.286 -41.774 1.00 88.06 88 LEU A O 1
ATOM 698 N N . ARG A 1 89 ? 28.832 7.365 -42.614 1.00 86.69 89 ARG A N 1
ATOM 699 C CA . ARG A 1 89 ? 29.534 6.950 -41.396 1.00 86.69 89 ARG A CA 1
ATOM 700 C C . ARG A 1 89 ? 29.136 7.774 -40.181 1.00 86.69 89 ARG A C 1
ATOM 702 O O . ARG A 1 89 ? 28.868 7.194 -39.129 1.00 86.69 89 ARG A O 1
ATOM 709 N N . LEU A 1 90 ? 29.098 9.098 -40.322 1.00 86.12 90 LEU A N 1
ATOM 710 C CA . LEU A 1 90 ? 28.780 10.007 -39.219 1.00 86.12 90 LEU A CA 1
ATOM 711 C C . LEU A 1 90 ? 27.364 9.759 -38.691 1.00 86.12 90 LEU A C 1
ATOM 713 O O . LEU A 1 90 ? 27.185 9.534 -37.497 1.00 86.12 90 LEU A O 1
ATOM 717 N N . VAL A 1 91 ? 26.380 9.705 -39.592 1.00 90.56 91 VAL A N 1
ATOM 718 C CA . VAL A 1 91 ? 24.970 9.492 -39.236 1.00 90.56 91 VAL A CA 1
ATOM 719 C C . VAL A 1 91 ? 24.762 8.110 -38.619 1.00 90.56 91 VAL A C 1
ATOM 721 O O . VAL A 1 91 ? 24.116 7.989 -37.583 1.00 90.56 91 VAL A O 1
ATOM 724 N N . LEU A 1 92 ? 25.341 7.060 -39.208 1.00 89.94 92 LEU A N 1
ATOM 725 C CA . LEU A 1 92 ? 25.213 5.697 -38.685 1.00 89.94 92 LEU A CA 1
ATOM 726 C C . LEU A 1 92 ? 25.883 5.530 -37.320 1.00 89.94 92 LEU A C 1
ATOM 728 O O . LEU A 1 92 ? 25.315 4.884 -36.446 1.00 89.94 92 LEU A O 1
ATOM 732 N N . THR A 1 93 ? 27.059 6.125 -37.117 1.00 87.19 93 THR A N 1
ATOM 733 C CA . THR A 1 93 ? 27.744 6.081 -35.815 1.00 87.19 93 THR A CA 1
ATOM 734 C C . THR A 1 93 ? 26.913 6.792 -34.747 1.00 87.19 93 THR A C 1
ATOM 736 O O . THR A 1 93 ? 26.754 6.255 -33.652 1.00 87.19 93 THR A O 1
ATOM 739 N N . GLN A 1 94 ? 26.318 7.943 -35.084 1.00 91.50 94 GLN A N 1
ATOM 740 C CA . GLN A 1 94 ? 25.419 8.658 -34.179 1.00 91.50 94 GLN A CA 1
ATOM 741 C C . GLN A 1 94 ? 24.184 7.818 -33.834 1.00 91.50 94 GLN A C 1
ATOM 743 O O . GLN A 1 94 ? 23.881 7.634 -32.662 1.00 91.50 94 GLN A O 1
ATOM 748 N N . LEU A 1 95 ? 23.517 7.228 -34.830 1.00 93.75 95 LEU A N 1
ATOM 749 C CA . LEU A 1 95 ? 22.336 6.389 -34.604 1.00 93.75 95 LEU A CA 1
ATOM 750 C C . LEU A 1 95 ? 22.636 5.149 -33.755 1.00 93.75 95 LEU A C 1
ATOM 752 O O . LEU A 1 95 ? 21.782 4.722 -32.980 1.00 93.75 95 LEU A O 1
ATOM 756 N N . ILE A 1 96 ? 23.819 4.549 -33.905 1.00 91.19 96 ILE A N 1
ATOM 757 C CA . ILE A 1 96 ? 24.258 3.428 -33.063 1.00 91.19 96 ILE A CA 1
ATOM 758 C C . ILE A 1 96 ? 24.420 3.903 -31.616 1.00 91.19 96 ILE A C 1
ATOM 760 O O . ILE A 1 96 ? 23.841 3.292 -30.720 1.00 91.19 96 ILE A O 1
ATOM 764 N N . SER A 1 97 ? 25.122 5.022 -31.411 1.00 93.25 97 SER A N 1
ATOM 765 C CA . SER A 1 97 ? 25.303 5.644 -30.094 1.00 93.25 97 SER A CA 1
ATOM 766 C C . SER A 1 97 ? 23.960 5.973 -29.430 1.00 93.25 97 SER A C 1
ATOM 768 O O . SER A 1 97 ? 23.728 5.612 -28.278 1.00 93.25 97 SER A O 1
ATOM 770 N N . ASP A 1 98 ? 23.037 6.604 -30.156 1.00 96.81 98 ASP A N 1
ATOM 771 C CA . ASP A 1 98 ? 21.714 6.965 -29.636 1.00 96.81 98 ASP A CA 1
ATOM 772 C C . ASP A 1 98 ? 20.889 5.719 -29.282 1.00 96.81 98 ASP A C 1
ATOM 774 O O . ASP A 1 98 ? 20.209 5.683 -28.256 1.00 96.81 98 ASP A O 1
ATOM 778 N N . ASN A 1 99 ? 20.970 4.658 -30.093 1.00 97.19 99 ASN A N 1
ATOM 779 C CA . ASN A 1 99 ? 20.309 3.388 -29.793 1.00 97.19 99 ASN A CA 1
ATOM 780 C C . ASN A 1 99 ? 20.871 2.721 -28.534 1.00 97.19 99 ASN A C 1
ATOM 782 O O . ASN A 1 99 ? 20.108 2.133 -27.766 1.00 97.19 99 ASN A O 1
ATOM 786 N N . GLU A 1 100 ? 22.183 2.784 -28.317 1.00 97.19 100 GLU A N 1
ATOM 787 C CA . GLU A 1 100 ? 22.813 2.271 -27.099 1.00 97.19 100 GLU A CA 1
ATOM 788 C C . GLU A 1 100 ? 22.335 3.053 -25.872 1.00 97.19 100 GLU A C 1
ATOM 790 O O . GLU A 1 100 ? 21.838 2.444 -24.922 1.00 97.19 100 GLU A O 1
ATOM 795 N N . GLN A 1 101 ? 22.334 4.387 -25.935 1.00 97.94 101 GLN A N 1
ATOM 796 C CA . GLN A 1 101 ? 21.809 5.236 -24.860 1.00 97.94 101 GLN A CA 1
ATOM 797 C C . GLN A 1 101 ? 20.326 4.960 -24.574 1.00 97.94 101 GLN A C 1
ATOM 799 O O . GLN A 1 101 ? 19.924 4.801 -23.419 1.00 97.94 101 GLN A O 1
ATOM 804 N N . LEU A 1 102 ? 19.496 4.836 -25.614 1.00 98.38 102 LEU A N 1
ATOM 805 C CA . LEU A 1 102 ? 18.079 4.500 -25.460 1.00 98.38 102 LEU A CA 1
ATOM 806 C C . LEU A 1 102 ? 17.881 3.126 -24.815 1.00 98.38 102 LEU A C 1
ATOM 808 O O . LEU A 1 102 ? 16.956 2.951 -24.017 1.00 98.38 102 LEU A O 1
ATOM 812 N N . ARG A 1 103 ? 18.731 2.140 -25.123 1.00 98.38 103 ARG A N 1
ATOM 813 C CA . ARG A 1 103 ? 18.689 0.822 -24.471 1.00 98.38 103 ARG A CA 1
ATOM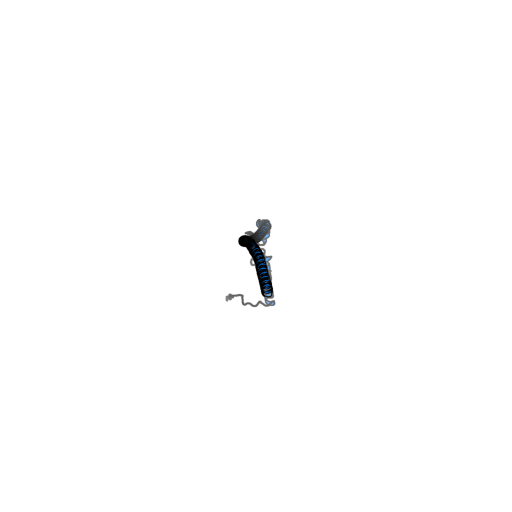 814 C C . ARG A 1 103 ? 19.024 0.929 -22.990 1.00 98.38 103 ARG A C 1
ATOM 816 O O . ARG A 1 103 ? 18.306 0.343 -22.182 1.00 98.38 103 ARG A O 1
ATOM 823 N N . GLU A 1 104 ? 20.052 1.689 -22.629 1.00 98.38 104 GLU A N 1
ATOM 824 C CA . GLU A 1 104 ? 20.433 1.909 -21.229 1.00 98.38 104 GLU A CA 1
ATOM 825 C C . GLU A 1 104 ? 19.316 2.596 -20.437 1.00 98.38 104 GLU A C 1
ATOM 827 O O . GLU A 1 104 ? 18.934 2.134 -19.357 1.00 98.38 104 GLU A O 1
ATOM 832 N N . VAL A 1 105 ? 18.724 3.655 -20.998 1.00 98.31 105 VAL A N 1
ATOM 833 C CA . VAL A 1 105 ? 17.596 4.362 -20.378 1.00 98.31 105 VAL A CA 1
ATOM 834 C C . VAL A 1 105 ? 16.400 3.429 -20.201 1.00 98.31 105 VAL A C 1
ATOM 836 O O . VAL A 1 105 ? 15.833 3.375 -19.111 1.00 98.31 105 VAL A O 1
ATOM 839 N N . ASN A 1 106 ? 16.047 2.633 -21.215 1.00 98.19 106 ASN A N 1
ATOM 840 C CA . ASN A 1 106 ? 14.954 1.661 -21.111 1.00 98.19 106 ASN A CA 1
ATOM 841 C C . ASN A 1 106 ? 15.228 0.579 -20.057 1.00 98.19 106 ASN A C 1
ATOM 843 O O . ASN A 1 106 ? 14.328 0.205 -19.305 1.00 98.19 106 ASN A O 1
ATOM 847 N N . GLN A 1 107 ? 16.464 0.084 -19.952 1.00 98.38 107 GLN A N 1
ATOM 848 C CA . GLN A 1 107 ? 16.842 -0.874 -18.908 1.00 98.38 107 GLN A CA 1
ATOM 849 C C . GLN A 1 107 ? 16.725 -0.263 -17.509 1.00 98.38 107 GLN A C 1
ATOM 851 O O . GLN A 1 107 ? 16.196 -0.904 -16.590 1.00 98.38 107 GLN A O 1
ATOM 856 N N . LYS A 1 108 ? 17.175 0.985 -17.343 1.00 98.38 108 LYS A N 1
ATOM 857 C CA . LYS A 1 108 ? 17.059 1.723 -16.083 1.00 98.38 108 LYS A CA 1
ATOM 858 C C . LYS A 1 108 ? 15.597 1.958 -15.715 1.00 98.38 108 LYS A C 1
ATOM 860 O O . LYS A 1 108 ? 15.210 1.661 -14.585 1.00 98.38 108 LYS A O 1
ATOM 865 N N . LEU A 1 109 ? 14.785 2.405 -16.670 1.00 98.31 109 LEU A N 1
ATOM 866 C CA . LEU A 1 109 ? 13.359 2.654 -16.487 1.00 98.31 109 LEU A CA 1
ATOM 867 C C . LEU A 1 109 ? 12.611 1.365 -16.123 1.00 98.31 109 LEU A C 1
ATOM 869 O O . LEU A 1 109 ? 11.872 1.340 -15.143 1.00 98.31 109 LEU A O 1
ATOM 873 N N . ASN A 1 110 ? 12.881 0.254 -16.813 1.00 98.44 110 ASN A N 1
ATOM 874 C CA . ASN A 1 110 ? 12.314 -1.052 -16.465 1.00 98.44 110 ASN A CA 1
ATOM 875 C C . ASN A 1 110 ? 12.715 -1.509 -15.060 1.00 98.44 110 ASN A C 1
ATOM 877 O O . ASN A 1 110 ? 11.901 -2.066 -14.323 1.00 98.44 110 ASN A O 1
ATOM 881 N N . SER A 1 111 ? 13.965 -1.269 -14.664 1.00 98.06 111 SER A N 1
ATOM 882 C CA . SER A 1 111 ? 14.435 -1.596 -13.315 1.00 98.06 111 SER A CA 1
ATOM 883 C C . SER A 1 111 ? 13.732 -0.744 -12.254 1.00 98.06 111 SER A C 1
ATOM 885 O O . SER A 1 111 ? 13.362 -1.259 -11.200 1.00 98.06 111 SER A O 1
ATOM 887 N N . GLN A 1 112 ? 13.500 0.541 -12.537 1.00 98.31 112 GLN A N 1
ATOM 888 C CA . GLN A 1 112 ? 12.731 1.435 -11.669 1.00 98.31 112 GLN A CA 1
ATOM 889 C C . GLN A 1 112 ? 11.261 1.014 -11.573 1.00 98.31 112 GLN A C 1
ATOM 891 O O . GLN A 1 112 ? 10.745 0.916 -10.464 1.00 98.31 112 GLN A O 1
ATOM 896 N N . HIS A 1 113 ? 10.613 0.674 -12.690 1.00 98.44 113 HIS A N 1
ATOM 897 C CA . HIS A 1 113 ? 9.240 0.160 -12.690 1.00 98.44 113 HIS A CA 1
ATOM 898 C C . HIS A 1 113 ? 9.099 -1.121 -11.868 1.00 98.44 113 HIS A C 1
ATOM 900 O O . HIS A 1 113 ? 8.159 -1.246 -11.089 1.00 98.44 113 HIS A O 1
ATOM 906 N N . LYS A 1 114 ? 10.049 -2.058 -11.979 1.00 98.31 114 LYS A N 1
ATOM 907 C CA . LYS A 1 114 ? 10.053 -3.273 -11.150 1.00 98.31 114 LYS A CA 1
ATOM 908 C C . LYS A 1 114 ? 10.131 -2.944 -9.660 1.00 98.31 114 LYS A C 1
ATOM 910 O O . LYS A 1 114 ? 9.355 -3.491 -8.884 1.00 98.31 114 LYS A O 1
ATOM 915 N N . LYS A 1 115 ? 11.025 -2.029 -9.268 1.00 98.31 115 LYS A N 1
ATOM 916 C CA . LYS A 1 115 ? 11.131 -1.567 -7.874 1.00 98.31 115 LYS A CA 1
ATOM 917 C C . LYS A 1 115 ? 9.834 -0.915 -7.397 1.00 98.31 115 LYS A C 1
ATOM 919 O O . LYS A 1 115 ? 9.370 -1.233 -6.309 1.00 98.31 115 LYS A O 1
ATOM 924 N N . MET A 1 116 ? 9.236 -0.059 -8.224 1.00 98.31 116 MET A N 1
ATOM 925 C CA . MET A 1 116 ? 7.969 0.602 -7.915 1.00 98.31 116 MET A CA 1
ATOM 926 C C . MET A 1 116 ? 6.834 -0.409 -7.729 1.00 98.31 116 MET A C 1
ATOM 928 O O . MET A 1 116 ? 6.082 -0.311 -6.768 1.00 98.31 116 MET A O 1
ATOM 932 N N . ASN A 1 117 ? 6.739 -1.417 -8.598 1.00 98.56 117 ASN A N 1
ATOM 933 C CA . ASN A 1 117 ? 5.722 -2.462 -8.482 1.00 98.56 117 ASN A CA 1
ATOM 934 C C . ASN A 1 117 ? 5.879 -3.288 -7.201 1.00 98.56 117 ASN A C 1
ATOM 936 O O . ASN A 1 117 ? 4.881 -3.582 -6.550 1.00 98.56 117 ASN A O 1
ATOM 940 N N . ILE A 1 118 ? 7.113 -3.628 -6.815 1.00 98.44 118 ILE A N 1
ATOM 941 C CA . ILE A 1 118 ? 7.378 -4.318 -5.542 1.00 98.44 118 ILE A CA 1
ATOM 942 C C . ILE A 1 118 ? 6.940 -3.439 -4.368 1.00 98.44 118 ILE A C 1
ATOM 944 O O . ILE A 1 118 ? 6.228 -3.911 -3.487 1.00 98.44 118 ILE A O 1
ATOM 948 N N . HIS A 1 119 ? 7.312 -2.157 -4.375 1.00 98.38 119 HIS A N 1
ATOM 949 C CA . HIS A 1 119 ? 6.925 -1.235 -3.311 1.00 98.38 119 HIS A CA 1
ATOM 950 C C . HIS A 1 119 ? 5.402 -1.062 -3.220 1.00 98.38 119 HIS A C 1
ATOM 952 O O . HIS A 1 119 ? 4.837 -1.113 -2.133 1.00 98.38 119 HIS A O 1
ATOM 958 N N . MET A 1 120 ? 4.716 -0.954 -4.360 1.00 98.44 120 MET A N 1
ATOM 959 C CA . MET A 1 120 ? 3.255 -0.905 -4.416 1.00 98.44 120 MET A CA 1
ATOM 960 C C . MET A 1 120 ? 2.620 -2.154 -3.787 1.00 98.44 120 MET A C 1
ATOM 962 O O . MET A 1 120 ? 1.676 -2.042 -3.012 1.00 98.44 120 MET A O 1
ATOM 966 N N . GLN A 1 121 ? 3.145 -3.348 -4.082 1.00 98.31 121 GLN A N 1
ATOM 967 C CA . GLN A 1 121 ? 2.655 -4.593 -3.482 1.00 98.31 121 GLN A CA 1
ATOM 968 C C . GLN A 1 121 ? 2.874 -4.638 -1.965 1.00 98.31 121 GLN A C 1
ATOM 970 O O . GLN A 1 121 ? 1.993 -5.108 -1.248 1.00 98.31 121 GLN A O 1
ATOM 975 N N . GLN A 1 122 ? 4.005 -4.123 -1.475 1.00 98.31 122 GLN A N 1
ATOM 976 C CA . GLN A 1 122 ? 4.277 -4.013 -0.037 1.00 98.31 122 GLN A CA 1
ATOM 977 C C . GLN A 1 122 ? 3.263 -3.097 0.652 1.00 98.31 122 GLN A C 1
ATOM 979 O O . GLN A 1 122 ? 2.610 -3.519 1.600 1.00 98.31 122 GLN A O 1
ATOM 984 N N . VAL A 1 123 ? 3.045 -1.895 0.112 1.00 98.44 123 VAL A N 1
ATOM 985 C CA . VAL A 1 123 ? 2.067 -0.935 0.652 1.00 98.44 123 VAL A CA 1
ATOM 986 C C . VAL A 1 123 ? 0.647 -1.512 0.647 1.00 98.44 123 VAL A C 1
ATOM 988 O O . VAL A 1 123 ? -0.131 -1.273 1.570 1.00 98.44 123 VAL A O 1
ATOM 991 N N . LEU A 1 124 ? 0.278 -2.289 -0.375 1.00 98.56 124 LEU A N 1
ATOM 992 C CA . LEU A 1 124 ? -1.018 -2.972 -0.407 1.00 98.56 124 LEU A CA 1
ATOM 993 C C . LEU A 1 124 ? -1.147 -4.022 0.705 1.00 98.56 124 LEU A C 1
ATOM 995 O O . LEU A 1 124 ? -2.199 -4.090 1.337 1.00 98.56 124 LEU A O 1
ATOM 999 N N . ALA A 1 125 ? -0.101 -4.811 0.955 1.00 98.31 125 ALA A N 1
ATOM 1000 C CA . ALA A 1 125 ? -0.094 -5.807 2.024 1.00 98.31 125 ALA A CA 1
ATOM 1001 C C . ALA A 1 125 ? -0.178 -5.151 3.414 1.00 98.31 125 ALA A C 1
ATOM 1003 O O . ALA A 1 125 ? -1.014 -5.544 4.225 1.00 98.31 125 ALA A O 1
ATOM 1004 N N . GLU A 1 126 ? 0.608 -4.099 3.654 1.00 98.44 126 GLU A N 1
ATOM 1005 C CA . GLU A 1 126 ? 0.584 -3.332 4.908 1.00 98.44 126 GLU A CA 1
ATOM 1006 C C . GLU A 1 126 ? -0.800 -2.721 5.173 1.00 98.44 126 GLU A C 1
ATOM 1008 O O . GLU A 1 126 ? -1.341 -2.831 6.272 1.00 98.44 126 GLU A O 1
ATOM 1013 N N . ASN A 1 127 ? -1.435 -2.140 4.149 1.00 98.12 127 ASN A N 1
ATOM 1014 C CA . ASN A 1 127 ? -2.789 -1.597 4.281 1.00 98.12 127 ASN A CA 1
ATOM 1015 C C . ASN A 1 127 ? -3.836 -2.676 4.598 1.00 98.12 127 ASN A C 1
ATOM 1017 O O . ASN A 1 127 ? -4.796 -2.410 5.324 1.00 98.12 127 ASN A O 1
ATOM 1021 N N . GLN A 1 128 ? -3.684 -3.889 4.058 1.00 98.38 128 GLN A N 1
ATOM 1022 C CA . GLN A 1 128 ? -4.569 -5.009 4.388 1.00 98.38 128 GLN A CA 1
ATOM 1023 C C . GLN A 1 128 ? -4.406 -5.432 5.850 1.00 98.38 128 GLN A C 1
ATOM 1025 O O . GLN A 1 128 ? -5.409 -5.627 6.538 1.00 98.38 128 GLN A O 1
ATOM 1030 N N . GLU A 1 129 ? -3.169 -5.525 6.337 1.00 98.38 129 GLU A N 1
ATOM 1031 C CA . GLU A 1 129 ? -2.874 -5.862 7.730 1.00 98.38 129 GLU A CA 1
ATOM 1032 C C . GLU A 1 129 ? -3.433 -4.809 8.695 1.00 98.38 129 GLU A C 1
ATOM 1034 O O . GLU A 1 129 ? -4.182 -5.145 9.616 1.00 98.38 129 GLU A O 1
ATOM 1039 N N . PHE A 1 130 ? -3.187 -3.529 8.411 1.00 98.31 130 PHE A N 1
ATOM 1040 C CA . PHE A 1 130 ? -3.727 -2.419 9.193 1.00 98.31 130 PHE A CA 1
ATOM 1041 C C . PHE A 1 130 ? -5.264 -2.423 9.229 1.00 98.31 130 PHE A C 1
ATOM 1043 O O . PHE A 1 130 ? -5.881 -2.146 10.260 1.00 98.31 130 PHE A O 1
ATOM 1050 N N . ASN A 1 131 ? -5.925 -2.768 8.121 1.00 98.44 131 ASN A N 1
ATOM 1051 C CA . ASN A 1 131 ? -7.384 -2.879 8.087 1.00 98.44 131 ASN A CA 1
ATOM 1052 C C . ASN A 1 131 ? -7.894 -4.028 8.977 1.00 98.44 131 ASN A C 1
ATOM 1054 O O . ASN A 1 131 ? -8.869 -3.860 9.711 1.00 98.44 131 ASN A O 1
ATOM 1058 N N . LEU A 1 132 ? -7.217 -5.181 8.969 1.00 98.38 132 LEU A N 1
ATOM 1059 C CA . LEU A 1 132 ? -7.556 -6.306 9.847 1.00 98.38 132 LEU A CA 1
ATOM 1060 C C . LEU A 1 132 ? -7.393 -5.942 11.328 1.00 98.38 132 LEU A C 1
ATOM 1062 O O . LEU A 1 132 ? -8.238 -6.306 12.148 1.00 98.38 132 LEU A O 1
ATOM 1066 N N . GLU A 1 133 ? -6.339 -5.209 11.680 1.00 98.50 133 GLU A N 1
ATOM 1067 C CA . GLU A 1 133 ? -6.122 -4.730 13.046 1.00 98.50 133 GLU A CA 1
ATOM 1068 C C . GLU A 1 133 ? -7.214 -3.746 13.484 1.00 98.50 133 GLU A C 1
ATOM 1070 O O . GLU A 1 133 ? -7.817 -3.919 14.545 1.00 98.50 133 GLU A O 1
ATOM 1075 N N . ASN A 1 134 ? -7.579 -2.791 12.625 1.00 98.38 134 ASN A N 1
ATOM 1076 C CA . ASN A 1 134 ? -8.693 -1.881 12.896 1.00 98.38 134 ASN A CA 1
ATOM 1077 C C . ASN A 1 134 ? -10.024 -2.618 13.082 1.00 98.38 134 ASN A C 1
ATOM 1079 O O . ASN A 1 134 ? -10.834 -2.241 13.931 1.00 98.38 134 ASN A O 1
ATOM 1083 N N . GLN A 1 135 ? -10.283 -3.678 12.314 1.00 98.44 135 GLN A N 1
ATOM 1084 C CA . GLN A 1 135 ? -11.483 -4.496 12.505 1.00 98.44 135 GLN A CA 1
ATOM 1085 C C . GLN A 1 135 ? -11.487 -5.186 13.873 1.00 98.44 135 GLN A C 1
ATOM 1087 O O . GLN A 1 135 ? -12.519 -5.177 14.548 1.00 98.44 135 GLN A O 1
ATOM 1092 N N . LYS A 1 136 ? -10.344 -5.728 14.315 1.00 98.50 136 LYS A N 1
ATOM 1093 C CA . LYS A 1 136 ? -10.205 -6.324 15.654 1.00 98.50 136 LYS A CA 1
ATOM 1094 C C . LYS A 1 136 ? -10.463 -5.295 16.753 1.00 98.50 136 LYS A C 1
ATOM 1096 O O . LYS A 1 136 ? -11.285 -5.552 17.631 1.00 98.50 136 LYS A O 1
ATOM 1101 N N . LEU A 1 137 ? -9.846 -4.118 16.659 1.00 98.50 137 LEU A N 1
ATOM 1102 C CA . LEU A 1 137 ? -10.026 -3.047 17.639 1.00 98.50 137 LEU A CA 1
ATOM 1103 C C . LEU A 1 137 ? -11.490 -2.590 17.717 1.00 98.50 137 LEU A C 1
ATOM 1105 O O . LEU A 1 137 ? -12.042 -2.405 18.800 1.00 98.50 137 LEU A O 1
ATOM 1109 N N . ASN A 1 138 ? -12.169 -2.484 16.573 1.00 98.56 138 ASN A N 1
ATOM 1110 C CA . ASN A 1 138 ? -13.592 -2.150 16.533 1.00 98.56 138 ASN A CA 1
ATOM 1111 C C . ASN A 1 138 ? -14.471 -3.197 17.236 1.00 98.56 138 ASN A C 1
ATOM 1113 O O . ASN A 1 138 ? -15.456 -2.838 17.886 1.00 98.56 138 ASN A O 1
ATOM 1117 N N . LEU A 1 139 ? -14.144 -4.488 17.119 1.00 98.44 139 LEU A N 1
ATOM 1118 C CA . LEU A 1 139 ? -14.851 -5.546 17.847 1.00 98.44 139 LEU A CA 1
ATOM 1119 C C . LEU A 1 139 ? -14.616 -5.444 19.358 1.00 98.44 139 LEU A C 1
ATOM 1121 O O . LEU A 1 139 ? -15.559 -5.604 20.134 1.00 98.44 139 LEU A O 1
ATOM 1125 N N . GLU A 1 140 ? -13.395 -5.127 19.775 1.00 98.62 140 GLU A N 1
ATOM 1126 C CA . GLU A 1 140 ? -13.052 -4.943 21.184 1.00 98.62 140 GLU A CA 1
ATOM 1127 C C . GLU A 1 140 ? -13.776 -3.739 21.801 1.00 98.62 140 GLU A C 1
ATOM 1129 O O . GLU A 1 140 ? -14.405 -3.868 22.852 1.00 98.62 140 GLU A O 1
ATOM 1134 N N . ILE A 1 141 ? -13.819 -2.605 21.096 1.00 98.69 141 ILE A N 1
ATOM 1135 C CA . ILE A 1 141 ? -14.594 -1.425 21.505 1.00 98.69 141 ILE A CA 1
ATOM 1136 C C . ILE A 1 141 ? -16.079 -1.776 21.672 1.00 98.69 141 ILE A C 1
ATOM 1138 O O . ILE A 1 141 ? -16.718 -1.362 22.641 1.00 98.69 141 ILE A O 1
ATOM 1142 N N . ARG A 1 142 ? -16.657 -2.563 20.752 1.00 98.44 142 ARG A N 1
ATOM 1143 C CA . ARG A 1 142 ? -18.053 -3.018 20.881 1.00 98.44 142 ARG A CA 1
ATOM 1144 C C . ARG A 1 142 ? -18.257 -3.863 22.133 1.00 98.44 142 ARG A C 1
ATOM 1146 O O . ARG A 1 142 ? -19.258 -3.667 22.818 1.00 98.44 142 ARG A O 1
ATOM 1153 N N . LYS A 1 143 ? -17.324 -4.767 22.438 1.00 98.56 143 LYS A N 1
ATOM 1154 C CA . LYS A 1 143 ? -17.381 -5.604 23.640 1.00 98.56 143 LYS A CA 1
ATOM 1155 C C . LYS A 1 143 ? -17.339 -4.753 24.910 1.00 98.56 143 LYS A C 1
ATOM 1157 O O . LYS A 1 143 ? -18.242 -4.864 25.731 1.00 98.56 143 LYS A O 1
ATOM 1162 N N . LEU A 1 144 ? -16.383 -3.830 25.011 1.00 98.50 144 LEU A N 1
ATOM 1163 C CA . LEU A 1 144 ? -16.272 -2.911 26.149 1.00 98.50 144 LEU A CA 1
ATOM 1164 C C . LEU A 1 144 ? -17.532 -2.055 26.333 1.00 98.50 144 LEU A C 1
ATOM 1166 O O . LEU A 1 144 ? -17.972 -1.822 27.455 1.00 98.50 144 LEU A O 1
ATOM 1170 N N . ASN A 1 145 ? -18.159 -1.621 25.238 1.00 98.50 145 ASN A N 1
ATOM 1171 C CA . ASN A 1 145 ? -19.421 -0.886 25.304 1.00 98.50 145 ASN A CA 1
ATOM 1172 C C . ASN A 1 145 ? -20.579 -1.735 25.850 1.00 98.50 145 ASN A C 1
ATOM 1174 O O . ASN A 1 145 ? -21.436 -1.206 26.559 1.00 98.50 145 ASN A O 1
ATOM 1178 N N . LEU A 1 146 ? -20.631 -3.030 25.528 1.00 98.44 146 LEU A N 1
ATOM 1179 C CA . LEU A 1 146 ? -21.625 -3.944 26.097 1.00 98.44 146 LEU A CA 1
ATOM 1180 C C . LEU A 1 146 ? -21.376 -4.166 27.591 1.00 98.44 146 LEU A C 1
ATOM 1182 O O . LEU A 1 146 ? -22.316 -4.071 28.379 1.00 98.44 146 LEU A O 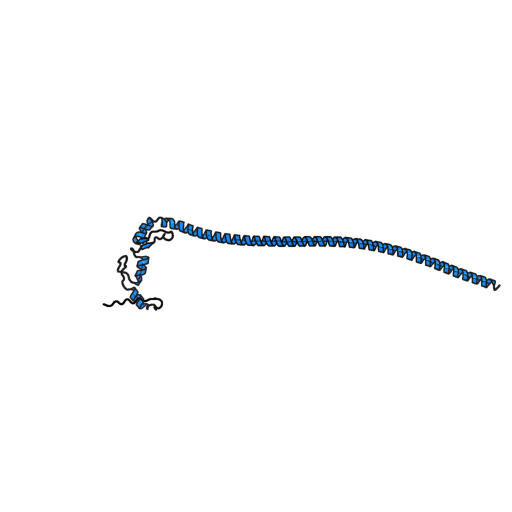1
ATOM 1186 N N . ASP A 1 147 ? -20.120 -4.378 27.978 1.00 98.56 147 ASP A N 1
ATOM 1187 C CA . ASP A 1 147 ? -19.735 -4.569 29.377 1.00 98.56 147 ASP A CA 1
ATOM 1188 C C . ASP A 1 147 ? -20.050 -3.316 30.213 1.00 98.56 147 ASP A C 1
ATOM 1190 O O . ASP A 1 147 ? -20.669 -3.417 31.271 1.00 98.56 147 ASP A O 1
ATOM 1194 N N . ASN A 1 148 ? -19.755 -2.118 29.697 1.00 98.31 148 ASN A N 1
ATOM 1195 C CA . ASN A 1 148 ? -20.116 -0.854 30.349 1.00 98.31 148 ASN A CA 1
ATOM 1196 C C . ASN A 1 148 ? -21.630 -0.687 30.531 1.00 98.31 148 ASN A C 1
ATOM 1198 O O . ASN A 1 148 ? -22.078 -0.223 31.579 1.00 98.31 148 ASN A O 1
ATOM 1202 N N . LYS A 1 149 ? -22.441 -1.082 29.539 1.00 98.44 149 LYS A N 1
ATOM 1203 C CA . LYS A 1 149 ? -23.906 -1.069 29.681 1.00 98.44 149 LYS A CA 1
ATOM 1204 C C . LYS A 1 149 ? -24.369 -2.025 30.775 1.00 98.44 149 LYS A C 1
ATOM 1206 O O . LYS A 1 149 ? -25.241 -1.662 31.559 1.00 98.44 149 LYS A O 1
ATOM 1211 N N . LYS A 1 150 ? -23.779 -3.222 30.843 1.00 98.50 150 LYS A N 1
ATOM 1212 C CA . LYS A 1 150 ? -24.095 -4.208 31.879 1.00 98.50 150 LYS A CA 1
ATOM 1213 C C . LYS A 1 150 ? -23.764 -3.672 33.273 1.00 98.50 150 LYS A C 1
ATOM 1215 O O . LYS A 1 150 ? -24.627 -3.697 34.143 1.00 98.50 150 LYS A O 1
ATOM 1220 N N . LEU A 1 151 ? -22.571 -3.104 33.447 1.00 98.31 151 LEU A N 1
ATOM 1221 C CA . LEU A 1 151 ? -22.154 -2.473 34.702 1.00 98.31 151 LEU A CA 1
ATOM 1222 C C . LEU A 1 151 ? -23.075 -1.319 35.105 1.00 98.31 151 LEU A C 1
ATOM 1224 O O . LEU A 1 151 ? -23.377 -1.154 36.285 1.00 98.31 151 LEU A O 1
ATOM 1228 N N . HIS A 1 152 ? -23.555 -0.527 34.142 1.00 98.31 152 HIS A N 1
ATOM 1229 C CA . HIS A 1 152 ? -24.508 0.537 34.441 1.00 98.31 152 HIS A CA 1
ATOM 1230 C C . HIS A 1 152 ? -25.832 -0.024 34.978 1.00 98.31 152 HIS A C 1
ATOM 1232 O O . HIS A 1 152 ? -26.347 0.501 35.963 1.00 98.31 152 HIS A O 1
ATOM 1238 N N . ILE A 1 153 ? -26.359 -1.096 34.381 1.00 98.50 153 ILE A N 1
ATOM 1239 C CA . ILE A 1 153 ? -27.587 -1.750 34.857 1.00 98.50 153 ILE A CA 1
ATOM 1240 C C . ILE A 1 153 ? -27.385 -2.316 36.268 1.00 98.50 153 ILE A C 1
ATOM 1242 O O . ILE A 1 153 ? -28.222 -2.088 37.136 1.00 98.50 153 ILE A O 1
ATOM 1246 N N . GLU A 1 154 ? -26.269 -3.006 36.518 1.00 98.50 154 GLU A N 1
ATOM 1247 C CA . GLU A 1 154 ? -25.939 -3.547 37.846 1.00 98.50 154 GLU A CA 1
ATOM 1248 C C . GLU A 1 154 ? -25.834 -2.431 38.898 1.00 98.50 154 GLU A C 1
ATOM 1250 O O . GLU A 1 154 ? -26.376 -2.552 39.996 1.00 98.50 154 GLU A O 1
ATOM 1255 N N . LYS A 1 155 ? -25.209 -1.302 38.547 1.00 98.50 155 LYS A N 1
ATOM 1256 C CA . LYS A 1 155 ? -25.130 -0.117 39.410 1.00 98.50 155 LYS A CA 1
ATOM 1257 C C . LYS A 1 155 ? -26.520 0.418 39.774 1.00 98.50 155 LYS A C 1
ATOM 1259 O O . LYS A 1 155 ? -26.767 0.675 40.949 1.00 98.50 155 LYS A O 1
ATOM 1264 N N . GLU A 1 156 ? -27.423 0.568 38.805 1.00 98.50 156 GLU A N 1
ATOM 1265 C CA . GLU A 1 156 ? -28.800 1.033 39.056 1.00 98.50 156 GLU A CA 1
ATOM 1266 C C . GLU A 1 156 ? -29.582 0.058 39.947 1.00 98.50 156 GLU A C 1
ATOM 1268 O O . GLU A 1 156 ? -30.286 0.477 40.866 1.00 98.50 156 GLU A O 1
ATOM 1273 N N . GLN A 1 157 ? -29.411 -1.251 39.738 1.00 98.31 157 GLN A N 1
ATOM 1274 C CA . GLN A 1 157 ? -30.023 -2.276 40.589 1.00 98.31 157 GLN A CA 1
ATOM 1275 C C . GLN A 1 157 ? -29.544 -2.173 42.041 1.00 98.31 157 GLN A C 1
ATOM 1277 O O . GLN A 1 157 ? -30.359 -2.244 42.959 1.00 98.31 157 GLN A O 1
ATOM 1282 N N . ILE A 1 158 ? -28.244 -1.955 42.259 1.00 98.50 158 ILE A N 1
ATOM 1283 C CA . ILE A 1 158 ? -27.678 -1.769 43.602 1.00 98.50 158 ILE A CA 1
ATOM 1284 C C . ILE A 1 158 ? -28.232 -0.502 44.266 1.00 98.50 158 ILE A C 1
ATOM 1286 O O . ILE A 1 158 ? -28.544 -0.530 45.457 1.00 98.50 158 ILE A O 1
ATOM 1290 N N . TYR A 1 159 ? -28.383 0.607 43.532 1.00 98.44 159 TYR A N 1
ATOM 1291 C CA . TYR A 1 159 ? -29.015 1.813 44.084 1.00 98.44 159 TYR A CA 1
ATOM 1292 C C . TYR A 1 159 ? -30.438 1.542 44.554 1.00 98.44 159 TYR A C 1
ATOM 1294 O O . TYR A 1 159 ? -30.790 1.927 45.668 1.00 98.44 159 TYR A O 1
ATOM 1302 N N . PHE A 1 160 ? -31.223 0.843 43.736 1.00 98.50 160 PHE A N 1
ATOM 1303 C CA . PHE A 1 160 ? -32.589 0.482 44.086 1.00 98.50 160 PHE A CA 1
ATOM 1304 C C . PHE A 1 160 ? -32.643 -0.413 45.332 1.00 98.50 160 PHE A C 1
ATOM 1306 O O . PHE A 1 160 ? -33.380 -0.117 46.269 1.00 98.50 160 PHE A O 1
ATOM 1313 N N . GLN A 1 161 ? -31.807 -1.452 45.398 1.00 98.38 161 GLN A N 1
ATOM 1314 C CA . GLN A 1 161 ? -31.729 -2.340 46.563 1.00 98.38 161 GLN A CA 1
ATOM 1315 C C . GLN A 1 161 ? -31.330 -1.594 47.843 1.00 98.38 161 GLN A C 1
ATOM 1317 O O . GLN A 1 161 ? -31.926 -1.808 48.895 1.00 98.38 161 GLN A O 1
ATOM 1322 N N . ASN A 1 162 ? -30.356 -0.683 47.763 1.00 98.25 162 ASN A N 1
ATOM 1323 C CA . ASN A 1 162 ? -29.955 0.137 48.908 1.00 98.25 162 ASN A CA 1
ATOM 1324 C C . ASN A 1 162 ? -31.070 1.079 49.372 1.00 98.25 162 ASN A C 1
ATOM 1326 O O . ASN A 1 162 ? -31.179 1.352 50.566 1.00 98.25 162 ASN A O 1
ATOM 1330 N N . GLN A 1 163 ? -31.887 1.589 48.447 1.00 98.31 163 GLN A N 1
ATOM 1331 C CA . GLN A 1 163 ? -33.052 2.392 48.800 1.00 98.31 163 GLN A CA 1
ATOM 1332 C C . GLN A 1 163 ? -34.080 1.549 49.561 1.00 98.31 163 GLN A C 1
ATOM 1334 O O . GLN A 1 163 ? -34.471 1.944 50.654 1.00 98.31 163 GLN A O 1
ATOM 1339 N N . GLN A 1 164 ? -34.431 0.366 49.046 1.00 98.19 164 GLN A N 1
ATOM 1340 C CA . GLN A 1 164 ? -35.359 -0.546 49.726 1.00 98.19 164 GLN A CA 1
ATOM 1341 C C . GLN A 1 164 ? -34.869 -0.918 51.130 1.00 98.19 164 GLN A C 1
ATOM 1343 O O . GLN A 1 164 ? -35.624 -0.825 52.092 1.00 98.19 164 GLN A O 1
ATOM 1348 N N . LEU A 1 165 ? -33.584 -1.260 51.271 1.00 98.31 165 LEU A N 1
ATOM 1349 C CA . LEU A 1 165 ? -33.001 -1.590 52.570 1.00 98.31 165 LEU A CA 1
ATOM 1350 C C . LEU A 1 165 ? -33.035 -0.399 53.541 1.00 98.31 165 LEU A C 1
ATOM 1352 O O . LEU A 1 165 ? -33.260 -0.573 54.736 1.00 98.31 165 LEU A O 1
ATOM 1356 N N . ASN A 1 166 ? -32.807 0.821 53.047 1.00 98.44 166 ASN A N 1
ATOM 1357 C CA . ASN A 1 166 ? -32.929 2.019 53.873 1.00 98.44 166 ASN A CA 1
ATOM 1358 C C . ASN A 1 166 ? -34.364 2.228 54.359 1.00 98.44 166 ASN A C 1
ATOM 1360 O O . ASN A 1 166 ? -34.540 2.583 55.525 1.00 98.44 166 ASN A O 1
ATOM 1364 N N . ASP A 1 167 ? -35.356 1.999 53.500 1.00 98.25 167 ASP A N 1
ATOM 1365 C CA . ASP A 1 167 ? -36.770 2.102 53.858 1.00 98.25 167 ASP A CA 1
ATOM 1366 C C . ASP A 1 167 ? -37.133 1.058 54.934 1.00 98.25 167 ASP A C 1
ATOM 1368 O O . ASP A 1 167 ? -37.657 1.428 55.986 1.00 98.25 167 ASP A O 1
ATOM 1372 N N . GLU A 1 168 ? -36.720 -0.205 54.762 1.00 98.44 168 GLU A N 1
ATOM 1373 C CA . GLU A 1 168 ? -36.879 -1.271 55.771 1.00 98.44 168 GLU A CA 1
ATOM 1374 C C . GLU A 1 168 ? -36.227 -0.899 57.116 1.00 98.44 168 GLU A C 1
ATOM 1376 O O . GLU A 1 168 ? -36.815 -1.066 58.188 1.00 98.44 168 GLU A O 1
ATOM 1381 N N . ILE A 1 169 ? -35.015 -0.330 57.088 1.00 98.44 169 ILE A N 1
ATOM 1382 C CA . ILE A 1 169 ? -34.334 0.153 58.298 1.00 98.44 169 ILE A CA 1
ATOM 1383 C C . ILE A 1 169 ? -35.142 1.267 58.981 1.00 98.44 169 ILE A C 1
ATOM 1385 O O . ILE A 1 169 ? -35.164 1.323 60.214 1.00 98.44 169 ILE A O 1
ATOM 1389 N N . GLN A 1 170 ? -35.784 2.171 58.231 1.00 97.94 170 GLN A N 1
ATOM 1390 C CA . GLN A 1 170 ? -36.628 3.214 58.827 1.00 97.94 170 GLN A CA 1
ATOM 1391 C C . GLN A 1 170 ? -37.883 2.633 59.472 1.00 97.94 170 GLN A C 1
ATOM 1393 O O . GLN A 1 170 ? -38.220 3.048 60.582 1.00 97.94 170 GLN A O 1
ATOM 1398 N N . GLU A 1 171 ? -38.539 1.666 58.834 1.00 98.12 171 GLU A N 1
ATOM 1399 C CA . GLU A 1 171 ? -39.709 0.988 59.404 1.00 98.12 171 GLU A CA 1
ATOM 1400 C C . GLU A 1 171 ? -39.359 0.322 60.739 1.00 98.12 171 GLU A C 1
ATOM 1402 O O . GLU A 1 171 ? -39.983 0.605 61.766 1.00 98.12 171 GLU A O 1
ATOM 1407 N N . VAL A 1 172 ? -38.271 -0.454 60.773 1.00 98.44 172 VAL A N 1
ATOM 1408 C CA . VAL A 1 172 ? -37.786 -1.103 62.002 1.00 98.44 172 VAL A CA 1
ATOM 1409 C C . VAL A 1 172 ? -37.420 -0.075 63.080 1.00 98.44 172 VAL A C 1
ATOM 1411 O O . VAL A 1 172 ? -37.631 -0.306 64.275 1.00 98.44 172 VAL A O 1
ATOM 1414 N N . ARG A 1 173 ? -36.868 1.086 62.706 1.00 98.25 173 ARG A N 1
ATOM 1415 C CA . ARG A 1 173 ? -36.580 2.171 63.663 1.00 98.25 173 ARG A CA 1
ATOM 1416 C C . ARG A 1 173 ? -37.854 2.757 64.263 1.00 98.25 173 ARG A C 1
ATOM 1418 O O . ARG A 1 173 ? -37.881 2.997 65.471 1.00 98.25 173 ARG A O 1
ATOM 1425 N N . GLN A 1 174 ? -38.881 2.987 63.450 1.00 97.62 174 GLN A N 1
ATOM 1426 C CA . GLN A 1 174 ? -40.169 3.502 63.917 1.00 97.62 174 GLN A CA 1
ATOM 1427 C C . GLN A 1 174 ? -40.854 2.504 64.855 1.00 97.62 174 GLN A C 1
ATOM 1429 O O . GLN A 1 174 ? -41.326 2.891 65.925 1.00 97.62 174 GLN A O 1
ATOM 1434 N N . GLU A 1 175 ? -40.838 1.216 64.510 1.00 98.19 175 GLU A N 1
ATOM 1435 C CA . GLU A 1 175 ? -41.390 0.161 65.360 1.00 98.19 175 GLU A CA 1
ATOM 1436 C C . GLU A 1 175 ? -40.658 0.078 66.707 1.00 98.19 175 GLU A C 1
ATOM 1438 O O . GLU A 1 175 ? -41.289 0.072 67.766 1.00 98.19 175 GLU A O 1
ATOM 1443 N N . ASN A 1 176 ? -39.323 0.119 66.696 1.00 97.94 176 ASN A N 1
ATOM 1444 C CA . ASN A 1 176 ? -38.536 0.153 67.929 1.00 97.94 176 ASN A CA 1
ATOM 1445 C C . ASN A 1 176 ? -38.845 1.388 68.789 1.00 97.94 176 ASN A C 1
ATOM 1447 O O . ASN A 1 176 ? -38.968 1.265 70.008 1.00 97.94 176 ASN A O 1
ATOM 1451 N N . GLN A 1 177 ? -39.009 2.573 68.189 1.00 97.81 177 GLN A N 1
ATOM 1452 C CA . GLN A 1 177 ? -39.428 3.770 68.931 1.00 97.81 177 GLN A CA 1
ATOM 1453 C C . GLN A 1 177 ? -40.801 3.582 69.583 1.00 97.81 177 GLN A C 1
ATOM 1455 O O . GLN A 1 177 ? -40.980 3.929 70.753 1.00 97.81 177 GLN A O 1
ATOM 1460 N N . TRP A 1 178 ? -41.757 3.003 68.857 1.00 97.88 178 TRP A N 1
ATOM 1461 C CA . TRP A 1 178 ? -43.080 2.704 69.394 1.00 97.88 178 TRP A CA 1
ATOM 1462 C C . TRP A 1 178 ? -43.016 1.721 70.573 1.00 97.88 178 TRP A C 1
ATOM 1464 O O . TRP A 1 178 ? -43.633 1.965 71.615 1.00 97.88 178 TRP A O 1
ATOM 1474 N N . LEU A 1 179 ? -42.218 0.655 70.459 1.00 97.94 179 LEU A N 1
ATOM 1475 C CA . LEU A 1 179 ? -42.001 -0.311 71.540 1.00 97.94 179 LEU A CA 1
ATOM 1476 C C . LEU A 1 179 ? -41.384 0.344 72.782 1.00 97.94 179 LEU A C 1
ATOM 1478 O O . LEU A 1 179 ? -41.844 0.090 73.896 1.00 97.94 179 LEU A O 1
ATOM 1482 N N . ILE A 1 180 ? -40.397 1.229 72.606 1.00 98.38 180 ILE A N 1
ATOM 1483 C CA . ILE A 1 180 ? -39.780 1.986 73.708 1.00 98.38 180 ILE A CA 1
ATOM 1484 C C . ILE A 1 180 ? -40.830 2.821 74.452 1.00 98.38 180 ILE A C 1
ATOM 1486 O O . ILE A 1 180 ? -40.884 2.784 75.683 1.00 98.38 180 ILE A O 1
ATOM 1490 N N . LEU A 1 181 ? -41.689 3.549 73.731 1.00 98.00 181 LEU A N 1
ATOM 1491 C CA . LEU A 1 181 ? -42.749 4.361 74.341 1.00 98.00 181 LEU A CA 1
ATOM 1492 C C . LEU A 1 181 ? -43.744 3.500 75.124 1.00 98.00 181 LEU A C 1
ATOM 1494 O O . LEU A 1 181 ? -44.125 3.841 76.245 1.00 98.00 181 LEU A O 1
ATOM 1498 N N . LYS A 1 182 ? -44.138 2.357 74.560 1.00 98.00 182 LYS A N 1
ATOM 1499 C CA . LYS A 1 182 ? -45.048 1.419 75.220 1.00 98.00 182 LYS A CA 1
ATOM 1500 C C . LYS A 1 182 ? -44.436 0.839 76.496 1.00 98.00 182 LYS A C 1
ATOM 1502 O O . LYS A 1 182 ? -45.111 0.772 77.521 1.00 98.00 182 LYS A O 1
ATOM 1507 N N . GLN A 1 183 ? -43.148 0.496 76.465 1.00 97.25 183 GLN A N 1
ATOM 1508 C CA . GLN A 1 183 ? -42.420 0.045 77.648 1.00 97.25 183 GLN A CA 1
ATOM 1509 C C . GLN A 1 183 ? -42.389 1.128 78.736 1.00 97.25 183 GLN A C 1
ATOM 1511 O O . GLN A 1 183 ? -42.640 0.824 79.897 1.00 97.25 183 GLN A O 1
ATOM 1516 N N . GLN A 1 184 ? -42.145 2.394 78.378 1.00 97.25 184 GLN A N 1
ATOM 1517 C CA . GLN A 1 184 ? -42.165 3.506 79.337 1.00 97.25 184 GLN A CA 1
ATOM 1518 C C . GLN A 1 184 ? -43.533 3.670 80.014 1.00 97.25 184 GLN A C 1
ATOM 1520 O O . GLN A 1 184 ? -43.590 3.881 81.226 1.00 97.25 184 GLN A O 1
ATOM 1525 N N . GLN A 1 185 ? -44.629 3.548 79.258 1.00 97.19 185 GLN A N 1
ATOM 1526 C CA . GLN A 1 185 ? -45.988 3.606 79.807 1.00 97.19 185 GLN A CA 1
ATOM 1527 C C . GLN A 1 185 ? -46.258 2.467 80.797 1.00 97.19 185 GLN A C 1
ATOM 1529 O O . GLN A 1 185 ? -46.788 2.715 81.880 1.00 97.19 185 GLN A O 1
ATOM 1534 N N . LEU A 1 186 ? -45.855 1.237 80.459 1.00 97.25 186 LEU A N 1
ATOM 1535 C CA . LEU A 1 186 ? -45.985 0.086 81.357 1.00 97.25 186 LEU A CA 1
ATOM 1536 C C . LEU A 1 186 ? -45.205 0.309 82.657 1.00 97.25 186 LEU A C 1
ATOM 1538 O O . LEU A 1 186 ? -45.777 0.167 83.735 1.00 97.25 186 LEU A O 1
ATOM 1542 N N . THR A 1 187 ? -43.955 0.772 82.568 1.00 97.06 187 THR A N 1
ATOM 1543 C CA . THR A 1 187 ? -43.140 1.093 83.749 1.00 97.06 187 THR A CA 1
ATOM 1544 C C . THR A 1 187 ? -43.795 2.173 84.621 1.00 97.06 187 THR A C 1
ATOM 1546 O O . THR A 1 187 ? -43.775 2.083 85.849 1.00 97.06 187 THR A O 1
ATOM 1549 N N . GLN A 1 188 ? -44.412 3.199 84.021 1.00 96.75 188 GLN A N 1
ATOM 1550 C CA . GLN A 1 188 ? -45.150 4.220 84.776 1.00 96.75 188 GLN A CA 1
ATOM 1551 C C . GLN A 1 188 ? -46.376 3.636 85.487 1.00 96.75 188 GLN A C 1
ATOM 1553 O O . GLN A 1 188 ? -46.610 3.950 86.656 1.00 96.75 188 GLN A O 1
ATOM 1558 N N . MET A 1 189 ? -47.146 2.774 84.817 1.00 96.69 189 MET A N 1
ATOM 1559 C CA . MET A 1 189 ? -48.285 2.088 85.433 1.00 96.69 189 MET A CA 1
ATOM 1560 C C . MET A 1 189 ? -47.846 1.201 86.601 1.00 96.69 189 MET A C 1
ATOM 1562 O O . MET A 1 189 ? -48.453 1.252 87.669 1.00 96.69 189 MET A O 1
ATOM 1566 N N . GLU A 1 190 ? -46.766 0.435 86.439 1.00 96.31 190 GLU A N 1
ATOM 1567 C CA . GLU A 1 190 ? -46.188 -0.383 87.511 1.00 96.31 190 GLU A CA 1
ATOM 1568 C C . GLU A 1 190 ? -45.822 0.473 88.732 1.00 96.31 190 GLU A C 1
ATOM 1570 O O . GLU A 1 190 ? -46.202 0.146 89.859 1.00 96.31 190 GLU A O 1
ATOM 1575 N N . GLN A 1 191 ? -45.165 1.619 88.524 1.00 95.69 191 GLN A N 1
ATOM 1576 C CA . GLN A 1 191 ? -44.840 2.557 89.604 1.00 95.69 191 GLN A CA 1
ATOM 1577 C C . GLN A 1 191 ? -46.092 3.115 90.299 1.00 95.69 191 GLN A C 1
ATOM 1579 O O . GLN A 1 191 ? -46.115 3.231 91.529 1.00 95.69 191 GLN A O 1
ATOM 1584 N N . GLN A 1 192 ? -47.145 3.443 89.543 1.00 95.06 192 GLN A N 1
ATOM 1585 C CA . GLN A 1 192 ? -48.420 3.899 90.107 1.00 95.06 192 GLN A CA 1
ATOM 1586 C C . GLN A 1 192 ? -49.079 2.816 90.968 1.00 95.06 192 GLN A C 1
ATOM 1588 O O . GLN A 1 192 ? -49.519 3.111 92.081 1.00 95.06 192 GLN A O 1
ATOM 1593 N N . ILE A 1 193 ? -49.090 1.564 90.499 1.00 95.38 193 ILE A N 1
ATOM 1594 C CA . ILE A 1 193 ? -49.612 0.411 91.245 1.00 95.38 193 ILE A CA 1
ATOM 1595 C C . ILE A 1 193 ? -48.827 0.218 92.548 1.00 95.38 193 ILE A C 1
ATOM 1597 O O . ILE A 1 193 ? -49.427 0.089 93.617 1.00 95.38 193 ILE A O 1
ATOM 1601 N N . ILE A 1 194 ? -47.490 0.251 92.489 1.00 95.12 194 ILE A N 1
ATOM 1602 C CA . ILE A 1 194 ? -46.628 0.143 93.675 1.00 95.12 194 ILE A CA 1
ATOM 1603 C C . ILE A 1 194 ? -46.966 1.246 94.686 1.00 95.12 194 ILE A C 1
ATOM 1605 O O . ILE A 1 194 ? -47.173 0.960 95.867 1.00 95.12 194 ILE A O 1
ATOM 1609 N N . ARG A 1 195 ? -47.075 2.501 94.235 1.00 94.50 195 ARG A N 1
ATOM 1610 C CA . ARG A 1 195 ? -47.404 3.644 95.098 1.00 94.50 195 ARG A CA 1
ATOM 1611 C C . ARG A 1 195 ? -48.791 3.511 95.729 1.00 94.50 195 ARG A C 1
ATOM 1613 O O . ARG A 1 195 ? -48.938 3.767 96.923 1.00 94.50 195 ARG A O 1
ATOM 1620 N N . PHE A 1 196 ? -49.795 3.096 94.956 1.00 94.38 196 PHE A N 1
ATOM 1621 C CA . PHE A 1 196 ? -51.145 2.845 95.462 1.00 94.38 196 PHE A CA 1
ATOM 1622 C C . PHE A 1 196 ? -51.139 1.768 96.554 1.00 94.38 196 PHE A C 1
ATOM 1624 O O . PHE A 1 196 ? -51.693 1.979 97.633 1.00 94.38 196 PHE A O 1
ATOM 1631 N N . ASN A 1 197 ? -50.437 0.655 96.324 1.00 92.50 197 ASN A N 1
ATOM 1632 C CA . ASN A 1 197 ? -50.297 -0.421 97.306 1.00 92.50 197 ASN A CA 1
ATOM 1633 C C . ASN A 1 197 ? -49.597 0.053 98.592 1.00 92.50 197 ASN A C 1
ATOM 1635 O O . ASN A 1 197 ? -50.051 -0.267 99.690 1.00 92.50 197 ASN A O 1
ATOM 1639 N N . GLN A 1 198 ? -48.535 0.860 98.484 1.00 91.75 198 GLN A N 1
ATOM 1640 C CA . GLN A 1 198 ? -47.862 1.457 99.645 1.00 91.75 198 GLN A CA 1
ATOM 1641 C C . GLN A 1 198 ? -48.791 2.375 100.454 1.00 91.75 198 GLN A C 1
ATOM 1643 O O . GLN A 1 198 ? -48.791 2.310 101.685 1.00 91.75 198 GLN A O 1
ATOM 1648 N N . LEU A 1 199 ? -49.584 3.222 99.784 1.00 89.81 199 LEU A N 1
ATOM 1649 C CA . LEU A 1 199 ? -50.566 4.091 100.438 1.00 89.81 199 LEU A CA 1
ATOM 1650 C C . LEU A 1 199 ? -51.639 3.267 101.153 1.00 89.81 199 LEU A C 1
ATOM 1652 O O . LEU A 1 199 ? -51.865 3.492 102.338 1.00 89.81 199 LEU A O 1
ATOM 1656 N N . ARG A 1 200 ? -52.218 2.265 100.478 1.00 88.19 200 ARG A N 1
ATOM 1657 C CA . ARG A 1 200 ? -53.219 1.356 101.058 1.00 88.19 200 ARG A CA 1
ATOM 1658 C C . ARG A 1 200 ? -52.706 0.673 102.327 1.00 88.19 200 ARG A C 1
ATOM 1660 O O . ARG A 1 200 ? -53.410 0.635 103.331 1.00 88.19 200 ARG A O 1
ATOM 1667 N N . ASN A 1 201 ? -51.474 0.165 102.298 1.00 84.25 201 ASN A N 1
ATOM 1668 C CA . ASN A 1 201 ? -50.863 -0.493 103.454 1.00 84.25 201 ASN A CA 1
ATOM 1669 C C . ASN A 1 201 ? -50.647 0.482 104.624 1.00 84.25 201 ASN A C 1
ATOM 1671 O O . ASN A 1 201 ? -50.902 0.113 105.765 1.00 84.25 201 ASN A O 1
ATOM 1675 N N . LYS A 1 202 ? -50.262 1.740 104.356 1.00 81.75 202 LYS A N 1
ATOM 1676 C CA . LYS A 1 202 ? -50.182 2.787 105.391 1.00 81.75 202 LYS A CA 1
ATOM 1677 C C . LYS A 1 202 ? -51.546 3.103 106.009 1.00 81.75 202 LYS A C 1
ATOM 1679 O O . LYS A 1 202 ? -51.627 3.260 107.222 1.00 81.75 202 LYS A O 1
ATOM 1684 N N . THR A 1 203 ? -52.611 3.188 105.208 1.00 75.19 203 THR A N 1
ATOM 1685 C CA . THR A 1 203 ? -53.972 3.462 105.708 1.00 75.19 203 THR A CA 1
ATOM 1686 C C . THR A 1 203 ? -54.479 2.333 106.605 1.00 75.19 203 THR A C 1
ATOM 1688 O O . THR A 1 203 ? -55.017 2.601 107.676 1.00 75.19 203 THR A O 1
ATOM 1691 N N . LEU A 1 204 ? -54.231 1.081 106.206 1.00 73.94 204 LEU A N 1
ATOM 1692 C CA . LEU A 1 204 ? -54.539 -0.094 107.021 1.00 73.94 204 LEU A CA 1
ATOM 1693 C C . LEU A 1 204 ? -53.765 -0.065 108.348 1.00 73.94 204 LEU A C 1
ATOM 1695 O O . LEU A 1 204 ? -54.369 -0.250 109.396 1.00 73.94 204 LEU A O 1
ATOM 1699 N N . SER A 1 205 ? -52.465 0.255 108.347 1.00 69.62 205 SER A N 1
ATOM 1700 C CA . SER A 1 205 ? -51.685 0.368 109.591 1.00 69.62 205 SER A CA 1
ATOM 1701 C C . SER A 1 205 ? -52.199 1.443 110.562 1.00 69.62 205 SER A C 1
ATOM 1703 O O . SER A 1 205 ? -52.086 1.252 111.766 1.00 69.62 205 SER A O 1
ATOM 1705 N N . ILE A 1 206 ? -52.789 2.541 110.077 1.00 70.12 206 ILE A N 1
ATOM 1706 C CA . ILE A 1 206 ? -53.364 3.598 110.933 1.00 70.12 206 ILE A CA 1
ATOM 1707 C C . ILE A 1 206 ? -54.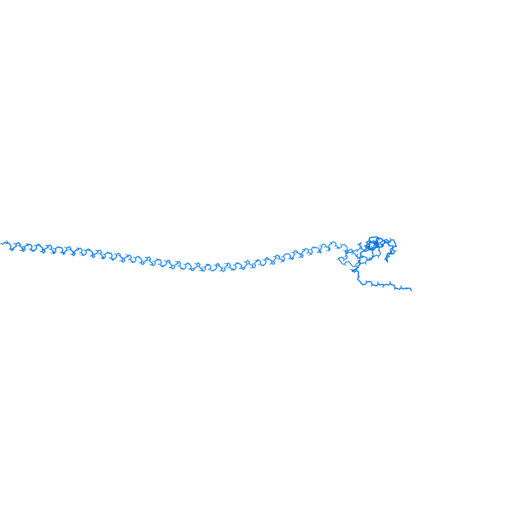689 3.144 111.571 1.00 70.12 206 ILE A C 1
ATOM 1709 O O . ILE A 1 206 ? -54.922 3.411 112.748 1.00 70.12 206 ILE A O 1
ATOM 1713 N N . GLN A 1 207 ? -55.526 2.399 110.839 1.00 61.84 207 GLN A N 1
ATOM 1714 C CA . GLN A 1 207 ? -56.781 1.833 111.362 1.00 61.84 207 GLN A CA 1
ATOM 1715 C C . GLN A 1 207 ? -56.581 0.764 112.451 1.00 61.84 207 GLN A C 1
ATOM 1717 O O . GLN A 1 207 ? -57.512 0.509 113.204 1.00 61.84 207 GLN A O 1
ATOM 1722 N N . PHE A 1 208 ? -55.393 0.156 112.556 1.00 58.50 208 PHE A N 1
ATOM 1723 C CA . PHE A 1 208 ? -55.059 -0.837 113.591 1.00 58.50 208 PHE A CA 1
ATOM 1724 C C . PHE A 1 208 ? -54.352 -0.248 114.834 1.00 58.50 208 PHE A C 1
ATOM 1726 O O . PHE A 1 208 ? -54.071 -0.994 115.768 1.00 58.50 208 PHE A O 1
ATOM 1733 N N . MET A 1 209 ? -54.053 1.060 114.867 1.00 54.50 209 MET A N 1
ATOM 1734 C CA . MET A 1 209 ? -53.432 1.749 116.021 1.00 54.50 209 MET A CA 1
ATOM 1735 C C . MET A 1 209 ? -54.370 2.750 116.728 1.00 54.50 209 MET A C 1
ATOM 1737 O O . MET A 1 209 ? -53.910 3.510 117.579 1.00 54.50 209 MET A O 1
ATOM 1741 N N . SER A 1 210 ? -55.660 2.761 116.370 1.00 45.47 210 SER A N 1
ATOM 1742 C CA . SER A 1 210 ? -56.738 3.536 117.018 1.00 45.47 210 SER A CA 1
ATOM 1743 C C . SER A 1 210 ? -57.658 2.595 117.786 1.00 45.47 210 SER A C 1
ATOM 1745 O O . SER A 1 210 ? -58.123 2.990 118.874 1.00 45.47 210 SER A O 1
#

Foldseek 3Di:
DDDDDDDDDDPPPDDDDDPVVVVVQQQCFDADPFQRDGRHGNVCNVVCQPPNPQRHWDAAPLVVVPDPDTGGNVCRVVCCVVPPSNVCVVVVVVVVVVVVVVVVVVVVVVVVVVVVVVVVVVVVVVVVVVVVVVVVVVVVVVVVVVVVVVVVVVVVVVVVVVVVVVVVVVVVVVVVVVVVVVVVVVVVVVVVVVVVVVVVVVVVVVVVVD